Protein AF-0000000080270858 (afdb_homodimer)

Structure (mmCIF, N/CA/C/O backbone):
data_AF-0000000080270858-model_v1
#
loop_
_entity.id
_entity.type
_entity.pdbx_description
1 polymer Nitroreductase
#
loop_
_atom_site.group_PDB
_atom_site.id
_atom_site.type_symbol
_atom_site.label_atom_id
_atom_site.label_alt_id
_atom_site.label_comp_id
_atom_site.label_asym_id
_atom_site.label_entity_id
_atom_site.label_seq_id
_atom_site.pdbx_PDB_ins_code
_atom_site.Cartn_x
_atom_site.Cartn_y
_atom_site.Cartn_z
_atom_site.occupancy
_atom_site.B_iso_or_equiv
_atom_site.auth_seq_id
_atom_site.auth_comp_id
_atom_site.auth_asym_id
_atom_site.auth_atom_id
_atom_site.pdbx_PDB_model_num
ATOM 1 N N . MET A 1 1 ? -18.297 -3.883 -6.938 1 94.62 1 MET A N 1
ATOM 2 C CA . MET A 1 1 ? -18.594 -3.6 -5.535 1 94.62 1 MET A CA 1
ATOM 3 C C . MET A 1 1 ? -18.281 -2.145 -5.195 1 94.62 1 MET A C 1
ATOM 5 O O . MET A 1 1 ? -17.484 -1.502 -5.879 1 94.62 1 MET A O 1
ATOM 9 N N . GLU A 1 2 ? -18.984 -1.704 -4.172 1 98.25 2 GLU A N 1
ATOM 10 C CA . GLU A 1 2 ? -18.594 -0.408 -3.619 1 98.25 2 GLU A CA 1
ATOM 11 C C . GLU A 1 2 ? -17.234 -0.481 -2.928 1 98.25 2 GLU A C 1
ATOM 13 O O . GLU A 1 2 ? -16.859 -1.535 -2.418 1 98.25 2 GLU A O 1
ATOM 18 N N . PHE A 1 3 ? -16.594 0.623 -2.887 1 98.81 3 PHE A N 1
ATOM 19 C CA . PHE A 1 3 ? -15.211 0.687 -2.412 1 98.81 3 PHE A CA 1
ATOM 20 C C . PHE A 1 3 ? -15.102 0.127 -0.999 1 98.81 3 PHE A C 1
ATOM 22 O O . PHE A 1 3 ? -14.281 -0.758 -0.738 1 98.81 3 PHE A O 1
ATOM 29 N N . TYR A 1 4 ? -15.898 0.601 -0.051 1 98.31 4 TYR A N 1
ATOM 30 C CA . TYR A 1 4 ? -15.75 0.182 1.339 1 98.31 4 TYR A CA 1
ATOM 31 C C . TYR A 1 4 ? -16.141 -1.282 1.512 1 98.31 4 TYR A C 1
ATOM 33 O O . TYR A 1 4 ? -15.633 -1.96 2.412 1 98.31 4 TYR A O 1
ATOM 41 N N . ASP A 1 5 ? -16.984 -1.8 0.665 1 98.06 5 ASP A N 1
ATOM 42 C CA . ASP A 1 5 ? -17.266 -3.232 0.685 1 98.06 5 ASP A CA 1
ATOM 43 C C . ASP A 1 5 ? -16.016 -4.043 0.385 1 98.06 5 ASP A C 1
ATOM 45 O O . ASP A 1 5 ? -15.781 -5.09 0.994 1 98.06 5 ASP A O 1
ATOM 49 N N . VAL A 1 6 ? -15.242 -3.584 -0.583 1 98.62 6 VAL A N 1
ATOM 50 C CA . VAL A 1 6 ? -14 -4.258 -0.948 1 98.62 6 VAL A CA 1
ATOM 51 C C . VAL A 1 6 ? -13.039 -4.266 0.244 1 98.62 6 VAL A C 1
ATOM 53 O O . VAL A 1 6 ? -12.469 -5.301 0.583 1 98.62 6 VAL A O 1
ATOM 56 N N . VAL A 1 7 ? -12.875 -3.109 0.897 1 98.12 7 VAL A N 1
ATOM 57 C CA . VAL A 1 7 ? -11.992 -2.969 2.049 1 98.12 7 VAL A CA 1
ATOM 58 C C . VAL A 1 7 ? -12.445 -3.906 3.166 1 98.12 7 VAL A C 1
ATOM 60 O O . VAL A 1 7 ? -11.625 -4.609 3.76 1 98.12 7 VAL A O 1
ATOM 63 N N . GLU A 1 8 ? -13.695 -3.963 3.412 1 96.5 8 GLU A N 1
ATOM 64 C CA . GLU A 1 8 ? -14.258 -4.73 4.52 1 96.5 8 GLU A CA 1
ATOM 65 C C . GLU A 1 8 ? -14.188 -6.23 4.246 1 96.5 8 GLU A C 1
ATOM 67 O O . GLU A 1 8 ? -14.109 -7.035 5.176 1 96.5 8 GLU A O 1
ATOM 72 N N . ASN A 1 9 ? -14.18 -6.605 2.998 1 96.25 9 ASN A N 1
ATOM 73 C CA . ASN A 1 9 ? -14.273 -8.023 2.654 1 96.25 9 ASN A CA 1
ATOM 74 C C . ASN A 1 9 ? -12.898 -8.609 2.322 1 96.25 9 ASN A C 1
ATOM 76 O O . ASN A 1 9 ? -12.766 -9.812 2.135 1 96.25 9 ASN A O 1
ATOM 80 N N . ARG A 1 10 ? -11.898 -7.766 2.189 1 97.38 10 ARG A N 1
ATOM 81 C CA . ARG A 1 10 ? -10.555 -8.281 1.963 1 97.38 10 ARG A CA 1
ATOM 82 C C . ARG A 1 10 ? -10.055 -9.039 3.186 1 97.38 10 ARG A C 1
ATOM 84 O O . ARG A 1 10 ? -9.953 -8.477 4.277 1 97.38 10 ARG A O 1
ATOM 91 N N . LYS A 1 11 ? -9.719 -10.328 3.002 1 95.88 11 LYS A N 1
ATOM 92 C CA . LYS A 1 11 ? -9.156 -11.203 4.023 1 95.88 11 LYS A CA 1
ATOM 93 C C . LYS A 1 11 ? -7.949 -11.969 3.484 1 95.88 11 LYS A C 1
ATOM 95 O O . LYS A 1 11 ? -7.793 -12.117 2.27 1 95.88 11 LYS A O 1
ATOM 100 N N . SER A 1 12 ? -7.133 -12.383 4.473 1 96.62 12 SER A N 1
ATOM 101 C CA . SER A 1 12 ? -6.047 -13.273 4.078 1 96.62 12 SER A CA 1
ATOM 102 C C . SER A 1 12 ? -6.539 -14.711 3.92 1 96.62 12 SER A C 1
ATOM 104 O O . SER A 1 12 ? -6.859 -15.375 4.91 1 96.62 12 SER A O 1
ATOM 106 N N . ILE A 1 13 ? -6.582 -15.133 2.672 1 97.06 13 ILE A N 1
ATOM 107 C CA . ILE A 1 13 ? -7.117 -16.453 2.324 1 97.06 13 ILE A CA 1
ATOM 108 C C . ILE A 1 13 ? -5.977 -17.391 1.934 1 97.06 13 ILE A C 1
ATOM 110 O O . ILE A 1 13 ? -5.074 -17 1.189 1 97.06 13 ILE A O 1
ATOM 114 N N . LYS A 1 14 ? -6.051 -18.672 2.381 1 97 14 LYS A N 1
ATOM 115 C CA . LYS A 1 14 ? -4.945 -19.578 2.096 1 97 14 LYS A CA 1
ATOM 116 C C . LYS A 1 14 ? -5.457 -20.891 1.51 1 97 14 LYS A C 1
ATOM 118 O O . LYS A 1 14 ? -4.676 -21.812 1.262 1 97 14 LYS A O 1
ATOM 123 N N . LYS A 1 15 ? -6.664 -21.016 1.309 1 97.88 15 LYS A N 1
ATOM 124 C CA . LYS A 1 15 ? -7.254 -22.156 0.627 1 97.88 15 LYS A CA 1
ATOM 125 C C . LYS A 1 15 ? -8.07 -21.719 -0.587 1 97.88 15 LYS A C 1
ATOM 127 O O . LYS A 1 15 ? -8.898 -20.812 -0.489 1 97.88 15 LYS A O 1
ATOM 132 N N . PHE A 1 16 ? -7.883 -22.438 -1.689 1 98.38 16 PHE A N 1
ATOM 133 C CA . PHE A 1 16 ? -8.453 -21.969 -2.951 1 98.38 16 PHE A CA 1
ATOM 134 C C . PHE A 1 16 ? -9.039 -23.141 -3.732 1 98.38 16 PHE A C 1
ATOM 136 O O . PHE A 1 16 ? -8.594 -24.281 -3.582 1 98.38 16 PHE A O 1
ATOM 143 N N . LYS A 1 17 ? -10.047 -22.797 -4.465 1 98.06 17 LYS A N 1
ATOM 144 C CA . LYS A 1 17 ? -10.477 -23.719 -5.504 1 98.06 17 LYS A CA 1
ATOM 145 C C . LYS A 1 17 ? -9.469 -23.766 -6.648 1 98.06 17 LYS A C 1
ATOM 147 O O . LYS A 1 17 ? -8.648 -22.859 -6.793 1 98.06 17 LYS A O 1
ATOM 152 N N . SER A 1 18 ? -9.594 -24.797 -7.488 1 96.62 18 SER A N 1
ATOM 153 C CA . SER A 1 18 ? -8.633 -24.984 -8.578 1 96.62 18 SER A CA 1
ATOM 154 C C . SER A 1 18 ? -9.086 -24.25 -9.836 1 96.62 18 SER A C 1
ATOM 156 O O . SER A 1 18 ? -8.375 -24.234 -10.844 1 96.62 18 SER A O 1
ATOM 158 N N . THR A 1 19 ? -10.258 -23.625 -9.797 1 98 19 THR A N 1
ATOM 159 C CA . THR A 1 19 ? -10.781 -22.922 -10.961 1 98 19 THR A CA 1
ATOM 160 C C . THR A 1 19 ? -9.812 -21.828 -11.422 1 98 19 THR A C 1
ATOM 162 O O . THR A 1 19 ? -9.391 -21 -10.625 1 98 19 THR A O 1
ATOM 165 N N . PRO A 1 20 ? -9.422 -21.906 -12.727 1 98.31 20 PRO A N 1
ATOM 166 C CA . PRO A 1 20 ? -8.5 -20.875 -13.219 1 98.31 20 PRO A CA 1
ATOM 167 C C . PRO A 1 20 ? -9.039 -19.469 -13.031 1 98.31 20 PRO A C 1
ATOM 169 O O . PRO A 1 20 ? -10.258 -19.25 -13.031 1 98.31 20 PRO A O 1
ATOM 172 N N . VAL A 1 21 ? -8.172 -18.531 -12.898 1 98.44 21 VAL A N 1
ATOM 173 C CA . VAL A 1 21 ? -8.555 -17.125 -12.805 1 98.44 21 VAL A CA 1
ATOM 174 C C . VAL A 1 21 ? -9.102 -16.656 -14.148 1 98.44 21 VAL A C 1
ATOM 176 O O . VAL A 1 21 ? -8.5 -16.906 -15.195 1 98.44 21 VAL A O 1
ATOM 179 N N . ASN A 1 22 ? -10.258 -16 -14.133 1 98.38 22 ASN A N 1
ATOM 180 C CA . ASN A 1 22 ? -10.867 -15.477 -15.344 1 98.38 22 ASN A CA 1
ATOM 181 C C . ASN A 1 22 ? -9.977 -14.414 -16 1 98.38 22 ASN A C 1
ATOM 183 O O . ASN A 1 22 ? -9.516 -13.484 -15.328 1 98.38 22 ASN A O 1
ATOM 187 N N . ALA A 1 23 ? -9.812 -14.547 -17.297 1 97.62 23 ALA A N 1
ATOM 188 C CA . ALA A 1 23 ? -8.859 -13.695 -18.016 1 97.62 23 ALA A CA 1
ATOM 189 C C . ALA A 1 23 ? -9.297 -12.227 -17.969 1 97.62 23 ALA A C 1
ATOM 191 O O . ALA A 1 23 ? -8.469 -11.336 -17.812 1 97.62 23 ALA A O 1
ATOM 192 N N . GLU A 1 24 ? -10.523 -11.977 -18.188 1 98.12 24 GLU A N 1
ATOM 193 C CA . GLU A 1 24 ? -11.031 -10.609 -18.172 1 98.12 24 GLU A CA 1
ATOM 194 C C . GLU A 1 24 ? -10.898 -9.984 -16.781 1 98.12 24 GLU A C 1
ATOM 196 O O . GLU A 1 24 ? -10.523 -8.812 -16.656 1 98.12 24 GLU A O 1
ATOM 201 N N . LYS A 1 25 ? -11.273 -10.742 -15.727 1 98.5 25 LYS A N 1
ATOM 202 C CA . LYS A 1 25 ? -11.117 -10.281 -14.352 1 98.5 25 LYS A CA 1
ATOM 203 C C . LYS A 1 25 ? -9.656 -10 -14.031 1 98.5 25 LYS A C 1
ATOM 205 O O . LYS A 1 25 ? -9.336 -8.984 -13.414 1 98.5 25 LYS A O 1
ATOM 210 N N . LEU A 1 26 ? -8.789 -10.898 -14.484 1 98.62 26 LEU A N 1
ATOM 211 C CA . LEU A 1 26 ? -7.359 -10.727 -14.273 1 98.62 26 LEU A CA 1
ATOM 212 C C . LEU A 1 26 ? -6.859 -9.445 -14.93 1 98.62 26 LEU A C 1
ATOM 214 O O . LEU A 1 26 ? -6.055 -8.711 -14.352 1 98.62 26 LEU A O 1
ATOM 218 N N . ALA A 1 27 ? -7.301 -9.203 -16.141 1 98.06 27 ALA A N 1
ATOM 219 C CA . ALA A 1 27 ? -6.902 -7.984 -16.844 1 98.06 27 ALA A CA 1
ATOM 220 C C . ALA A 1 27 ? -7.285 -6.738 -16.047 1 98.06 27 ALA A C 1
ATOM 222 O O . ALA A 1 27 ? -6.512 -5.777 -15.984 1 98.06 27 ALA A O 1
ATOM 223 N N . ARG A 1 28 ? -8.453 -6.688 -15.453 1 98.25 28 ARG A N 1
ATOM 224 C CA . ARG A 1 28 ? -8.891 -5.555 -14.641 1 98.25 28 ARG A CA 1
ATOM 225 C C . ARG A 1 28 ? -8.039 -5.418 -13.391 1 98.25 28 ARG A C 1
ATOM 227 O O . ARG A 1 28 ? -7.707 -4.305 -12.977 1 98.25 28 ARG A O 1
ATOM 234 N N . MET A 1 29 ? -7.688 -6.539 -12.773 1 98.75 29 MET A N 1
ATOM 235 C CA . MET A 1 29 ? -6.82 -6.531 -11.594 1 98.75 29 MET A CA 1
ATOM 236 C C . MET A 1 29 ? -5.445 -5.965 -11.938 1 98.75 29 MET A C 1
ATOM 238 O O . MET A 1 29 ? -4.902 -5.145 -11.195 1 98.75 29 MET A O 1
ATOM 242 N N . ILE A 1 30 ? -4.898 -6.43 -13.078 1 98.56 30 ILE A N 1
ATOM 243 C CA . ILE A 1 30 ? -3.605 -5.949 -13.555 1 98.56 30 ILE A CA 1
ATOM 244 C C . ILE A 1 30 ? -3.672 -4.445 -13.797 1 98.56 30 ILE A C 1
ATOM 246 O O . ILE A 1 30 ? -2.789 -3.699 -13.359 1 98.56 30 ILE A O 1
ATOM 250 N N . ASN A 1 31 ? -4.707 -4.02 -14.461 1 97.75 31 ASN A N 1
ATOM 251 C CA . ASN A 1 31 ? -4.867 -2.598 -14.75 1 97.75 31 ASN A CA 1
ATOM 252 C C . ASN A 1 31 ? -4.906 -1.768 -13.477 1 97.75 31 ASN A C 1
ATOM 254 O O . ASN A 1 31 ? -4.344 -0.674 -13.422 1 97.75 31 ASN A O 1
ATOM 258 N N . ALA A 1 32 ? -5.594 -2.209 -12.469 1 98.5 32 ALA A N 1
ATOM 259 C CA . ALA A 1 32 ? -5.645 -1.508 -11.188 1 98.5 32 ALA A CA 1
ATOM 260 C C . ALA A 1 32 ? -4.242 -1.335 -10.602 1 98.5 32 ALA A C 1
ATOM 262 O O . ALA A 1 32 ? -3.896 -0.256 -10.117 1 98.5 32 ALA A O 1
ATOM 263 N N . ALA A 1 33 ? -3.441 -2.373 -10.656 1 98.5 33 ALA A N 1
ATOM 264 C CA . ALA A 1 33 ? -2.064 -2.299 -10.172 1 98.5 33 ALA A CA 1
ATOM 265 C C . ALA A 1 33 ? -1.25 -1.301 -10.992 1 98.5 33 ALA A C 1
ATOM 267 O O . ALA A 1 33 ? -0.444 -0.548 -10.438 1 98.5 33 ALA A O 1
ATOM 268 N N . MET A 1 34 ? -1.495 -1.261 -12.273 1 97.5 34 MET A N 1
ATOM 269 C CA . MET A 1 34 ? -0.734 -0.402 -13.18 1 97.5 34 MET A CA 1
ATOM 270 C C . MET A 1 34 ? -1.126 1.061 -13 1 97.5 34 MET A C 1
ATOM 272 O O . MET A 1 34 ? -0.445 1.957 -13.5 1 97.5 34 MET A O 1
ATOM 276 N N . MET A 1 35 ? -2.182 1.276 -12.289 1 97.25 35 MET A N 1
ATOM 277 C CA . MET A 1 35 ? -2.637 2.643 -12.047 1 97.25 35 MET A CA 1
ATOM 278 C C . MET A 1 35 ? -2.162 3.143 -10.688 1 97.25 35 MET A C 1
ATOM 280 O O . MET A 1 35 ? -2.439 4.281 -10.312 1 97.25 35 MET A O 1
ATOM 284 N N . SER A 1 36 ? -1.468 2.273 -9.953 1 97.62 36 SER A N 1
ATOM 285 C CA . SER A 1 36 ? -0.979 2.656 -8.633 1 97.62 36 SER A CA 1
ATOM 286 C C . SER A 1 36 ? 0.056 3.771 -8.727 1 97.62 36 SER A C 1
ATOM 288 O O . SER A 1 36 ? 0.778 3.871 -9.727 1 97.62 36 SER A O 1
ATOM 290 N N . PRO A 1 37 ? 0.083 4.719 -7.746 1 96.69 37 PRO A N 1
ATOM 291 C CA . PRO A 1 37 ? 1.161 5.711 -7.727 1 96.69 37 PRO A CA 1
ATOM 292 C C . PRO A 1 37 ? 2.523 5.094 -7.418 1 96.69 37 PRO A C 1
ATOM 294 O O . PRO A 1 3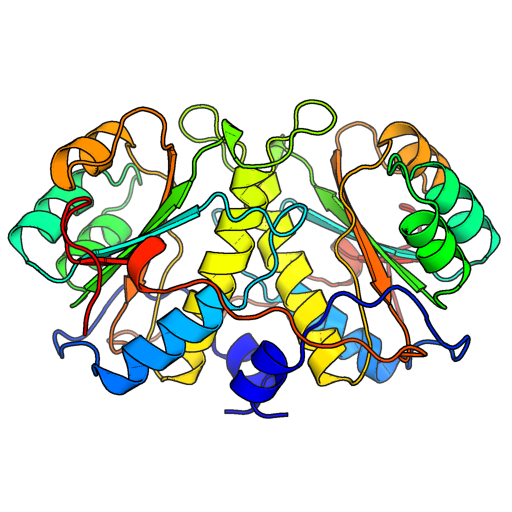7 ? 2.598 3.988 -6.875 1 96.69 37 PRO A O 1
ATOM 297 N N . SER A 1 38 ? 3.588 5.738 -7.863 1 95.94 38 SER A N 1
ATOM 298 C CA . SER A 1 38 ? 4.969 5.359 -7.59 1 95.94 38 SER A CA 1
ATOM 299 C C . SER A 1 38 ? 5.848 6.59 -7.379 1 95.94 38 SER A C 1
ATOM 301 O O . SER A 1 38 ? 5.441 7.711 -7.691 1 95.94 38 SER A O 1
ATOM 303 N N . TRP A 1 39 ? 6.992 6.34 -6.758 1 95.06 39 TRP A N 1
ATOM 304 C CA . TRP A 1 39 ? 7.961 7.398 -6.492 1 95.06 39 TRP A CA 1
ATOM 305 C C . TRP A 1 39 ? 8.289 8.164 -7.77 1 95.06 39 TRP A C 1
ATOM 307 O O . TRP A 1 39 ? 8.898 7.617 -8.688 1 95.06 39 TRP A O 1
ATOM 317 N N . LYS A 1 40 ? 7.871 9.484 -7.789 1 89 40 LYS A N 1
ATOM 318 C CA . LYS A 1 40 ? 8.156 10.398 -8.891 1 89 40 LYS A CA 1
ATOM 319 C C . LYS A 1 40 ? 7.715 9.805 -10.227 1 89 40 LYS A C 1
ATOM 321 O O . LYS A 1 40 ? 8.367 10.008 -11.25 1 89 40 LYS A O 1
ATOM 326 N N . ASN A 1 41 ? 6.762 8.898 -10.18 1 86.56 41 ASN A N 1
ATOM 327 C CA . ASN A 1 41 ? 6.172 8.227 -11.328 1 86.56 41 ASN A CA 1
ATOM 328 C C . ASN A 1 41 ? 7.195 7.355 -12.055 1 86.56 41 ASN A C 1
ATOM 330 O O . ASN A 1 41 ? 7.031 7.051 -13.234 1 86.56 41 ASN A O 1
ATOM 334 N N . LYS A 1 42 ? 8.297 7.117 -11.391 1 91 42 LYS A N 1
ATOM 335 C CA . LYS A 1 42 ? 9.258 6.129 -11.867 1 91 42 LYS A CA 1
ATOM 336 C C . LYS A 1 42 ? 8.938 4.742 -11.32 1 91 42 LYS A C 1
ATOM 338 O O . LYS A 1 42 ? 9.375 4.379 -10.227 1 91 42 LYS A O 1
ATOM 343 N N . THR A 1 43 ? 8.297 3.971 -12.086 1 94.75 43 THR A N 1
ATOM 344 C CA . THR A 1 43 ? 7.824 2.662 -11.648 1 94.75 43 THR A CA 1
ATOM 345 C C . THR A 1 43 ? 8.992 1.7 -11.453 1 94.75 43 THR A C 1
ATOM 347 O O . THR A 1 43 ? 9.664 1.326 -12.414 1 94.75 43 THR A O 1
ATOM 350 N N . SER A 1 44 ? 9.18 1.339 -10.188 1 97.88 44 SER A N 1
ATOM 351 C CA . SER A 1 44 ? 10.32 0.487 -9.859 1 97.88 44 SER A CA 1
ATOM 352 C C . SER A 1 44 ? 9.938 -0.989 -9.898 1 97.88 44 SER A C 1
ATOM 354 O O . SER A 1 44 ? 10.805 -1.86 -9.93 1 97.88 44 SER A O 1
ATOM 356 N N . TYR A 1 45 ? 8.719 -1.311 -9.914 1 98.5 45 TYR A N 1
ATOM 357 C CA . TYR A 1 45 ? 8.273 -2.68 -9.68 1 98.5 45 TYR A CA 1
ATOM 358 C C . TYR A 1 45 ? 7.867 -3.352 -10.984 1 98.5 45 TYR A C 1
ATOM 360 O O . TYR A 1 45 ? 7.68 -2.68 -12.008 1 98.5 45 TYR A O 1
ATOM 368 N N . LYS A 1 46 ? 7.797 -4.633 -10.961 1 98.5 46 LYS A N 1
ATOM 369 C CA . LYS A 1 46 ? 7.203 -5.5 -11.977 1 98.5 46 LYS A CA 1
ATOM 370 C C . LYS A 1 46 ? 6.426 -6.645 -11.336 1 98.5 46 LYS A C 1
ATOM 372 O O . LYS A 1 46 ? 6.633 -6.961 -10.156 1 98.5 46 LYS A O 1
ATOM 377 N N . PHE A 1 47 ? 5.508 -7.164 -12.18 1 98.81 47 PHE A N 1
ATOM 378 C CA . PHE A 1 47 ? 4.75 -8.328 -11.742 1 98.81 47 PHE A CA 1
ATOM 379 C C . PHE A 1 47 ? 5.074 -9.539 -12.609 1 98.81 47 PHE A C 1
ATOM 381 O O . PHE A 1 47 ? 5.238 -9.414 -13.828 1 98.81 47 PHE A O 1
ATOM 388 N N . ILE A 1 48 ? 5.172 -10.648 -11.969 1 98.88 48 ILE A N 1
ATOM 389 C CA . ILE A 1 48 ? 5.148 -11.93 -12.672 1 98.88 48 ILE A CA 1
ATOM 390 C C . ILE A 1 48 ? 3.939 -12.742 -12.219 1 98.88 48 ILE A C 1
ATOM 392 O O . ILE A 1 48 ? 3.791 -13.039 -11.031 1 98.88 48 ILE A O 1
ATOM 396 N N . LEU A 1 49 ? 3.092 -13.062 -13.141 1 98.81 49 LEU A N 1
ATOM 397 C CA . LEU A 1 49 ? 1.92 -13.891 -12.891 1 98.81 49 LEU A CA 1
ATOM 398 C C . LEU A 1 49 ? 2.209 -15.352 -13.219 1 98.81 49 LEU A C 1
ATOM 400 O O . LEU A 1 49 ? 2.549 -15.68 -14.359 1 98.81 49 LEU A O 1
ATOM 404 N N . VAL A 1 50 ? 2.057 -16.203 -12.234 1 98.81 50 VAL A N 1
ATOM 405 C CA . VAL A 1 50 ? 2.473 -17.594 -12.359 1 98.81 50 VAL A CA 1
ATOM 406 C C . VAL A 1 50 ? 1.255 -18.516 -12.273 1 98.81 50 VAL A C 1
ATOM 408 O O . VAL A 1 50 ? 0.56 -18.531 -11.25 1 98.81 50 VAL A O 1
ATOM 411 N N . ASP A 1 51 ? 0.975 -19.297 -13.305 1 98.19 51 ASP A N 1
ATOM 412 C CA . ASP A 1 51 ? -0.167 -20.203 -13.266 1 98.19 51 ASP A CA 1
ATOM 413 C C . ASP A 1 51 ? 0.217 -21.578 -13.773 1 98.19 51 ASP A C 1
ATOM 415 O O . ASP A 1 51 ? -0.649 -22.438 -13.984 1 98.19 51 ASP A O 1
ATOM 419 N N . GLU A 1 52 ? 1.519 -21.781 -14.008 1 97.94 52 GLU A N 1
ATOM 420 C CA . GLU A 1 52 ? 1.991 -23.125 -14.359 1 97.94 52 GLU A CA 1
ATOM 421 C C . GLU A 1 52 ? 2.404 -23.906 -13.109 1 97.94 52 GLU A C 1
ATOM 423 O O . GLU A 1 52 ? 3.098 -23.375 -12.242 1 97.94 52 GLU A O 1
ATOM 428 N N . LYS A 1 53 ? 2.021 -25.156 -13.047 1 97.25 53 LYS A N 1
ATOM 429 C CA . LYS A 1 53 ? 2.199 -25.984 -11.859 1 97.25 53 LYS A CA 1
ATOM 430 C C . LYS A 1 53 ? 3.676 -26.141 -11.508 1 97.25 53 LYS A C 1
ATOM 432 O O . LYS A 1 53 ? 4.047 -26.156 -10.336 1 97.25 53 LYS A O 1
ATOM 437 N N . GLN A 1 54 ? 4.473 -26.328 -12.461 1 97.69 54 GLN A N 1
ATOM 438 C CA . GLN A 1 54 ? 5.902 -26.516 -12.219 1 97.69 54 GLN A CA 1
ATOM 439 C C . GLN A 1 54 ? 6.496 -25.312 -11.492 1 97.69 54 GLN A C 1
ATOM 441 O O . GLN A 1 54 ? 7.188 -25.469 -10.484 1 97.69 54 GLN A O 1
ATOM 446 N N . GLU A 1 55 ? 6.273 -24.109 -12.016 1 98.19 55 GLU A N 1
ATOM 447 C CA . GLU A 1 55 ? 6.777 -22.906 -11.383 1 98.19 55 GLU A CA 1
ATOM 448 C C . GLU A 1 55 ? 6.152 -22.688 -10.008 1 98.19 55 GLU A C 1
ATOM 450 O O . GLU A 1 55 ? 6.832 -22.266 -9.07 1 98.19 55 GLU A O 1
ATOM 455 N N . LEU A 1 56 ? 4.848 -22.953 -9.875 1 98.5 56 LEU A N 1
ATOM 456 C CA . LEU A 1 56 ? 4.18 -22.812 -8.586 1 98.5 56 LEU A CA 1
ATOM 457 C C . LEU A 1 56 ? 4.816 -23.719 -7.539 1 98.5 56 LEU A C 1
ATOM 459 O O . LEU A 1 56 ? 5.035 -23.297 -6.398 1 98.5 56 LEU A O 1
ATOM 463 N N . ASN A 1 57 ? 5.105 -24.938 -7.93 1 98.12 57 ASN A N 1
ATOM 464 C CA . ASN A 1 57 ? 5.773 -25.859 -7.023 1 98.12 57 ASN A CA 1
ATOM 465 C C . ASN A 1 57 ? 7.141 -25.344 -6.594 1 98.12 57 ASN A C 1
ATOM 467 O O . ASN A 1 57 ? 7.512 -25.453 -5.422 1 98.12 57 ASN A O 1
ATOM 471 N N . GLN A 1 58 ? 7.875 -24.844 -7.484 1 98.19 58 GLN A N 1
ATOM 472 C CA . GLN A 1 58 ? 9.203 -24.312 -7.176 1 98.19 58 GLN A CA 1
ATOM 473 C C . GLN A 1 58 ? 9.109 -23.109 -6.234 1 98.19 58 GLN A C 1
ATOM 475 O O . GLN A 1 58 ? 9.852 -23.031 -5.254 1 98.19 58 GLN A O 1
ATOM 480 N N . ILE A 1 59 ? 8.188 -22.188 -6.516 1 98.06 59 ILE A N 1
ATOM 481 C CA . ILE A 1 59 ? 8.117 -20.969 -5.711 1 98.06 59 ILE A CA 1
ATOM 482 C C . ILE A 1 59 ? 7.574 -21.297 -4.324 1 98.06 59 ILE A C 1
ATOM 484 O O . ILE A 1 59 ? 7.898 -20.625 -3.346 1 98.06 59 ILE A O 1
ATOM 488 N N . SER A 1 60 ? 6.754 -22.391 -4.234 1 98.44 60 SER A N 1
ATOM 489 C CA . SER A 1 60 ? 6.254 -22.797 -2.924 1 98.44 60 SER A CA 1
ATOM 490 C C . SER A 1 60 ? 7.398 -23.188 -1.993 1 98.44 60 SER A C 1
ATOM 492 O O . SER A 1 60 ? 7.289 -23.047 -0.774 1 98.44 60 SER A O 1
ATOM 494 N N . LYS A 1 61 ? 8.523 -23.625 -2.492 1 97.94 61 LYS A N 1
ATOM 495 C CA . LYS A 1 61 ? 9.688 -24.047 -1.718 1 97.94 61 LYS A CA 1
ATOM 496 C C . LYS A 1 61 ? 10.406 -22.844 -1.111 1 97.94 61 LYS A C 1
ATOM 498 O O . LYS A 1 61 ? 11.25 -23 -0.227 1 97.94 61 LYS A O 1
ATOM 503 N N . ALA A 1 62 ? 10.078 -21.688 -1.593 1 98.25 62 ALA A N 1
ATOM 504 C CA . ALA A 1 62 ? 10.75 -20.469 -1.133 1 98.25 62 ALA A CA 1
ATOM 505 C C . ALA A 1 62 ? 10.164 -20 0.197 1 98.25 62 ALA A C 1
ATOM 507 O O . ALA A 1 62 ? 10.75 -19.141 0.866 1 98.25 62 ALA A O 1
ATOM 508 N N . ILE A 1 63 ? 8.961 -20.5 0.541 1 98.12 63 ILE A N 1
ATOM 509 C CA . ILE A 1 63 ? 8.25 -20.016 1.716 1 98.12 63 ILE A CA 1
ATOM 510 C C . ILE A 1 63 ? 9.023 -20.375 2.979 1 98.12 63 ILE A C 1
ATOM 512 O O . ILE A 1 63 ? 9.43 -21.531 3.154 1 98.12 63 ILE A O 1
ATOM 516 N N . MET A 1 64 ? 9.25 -19.391 3.836 1 96 64 MET A N 1
ATOM 517 C CA . MET A 1 64 ? 10.086 -19.578 5.023 1 96 64 MET A CA 1
ATOM 518 C C . MET A 1 64 ? 9.219 -19.703 6.273 1 96 64 MET A C 1
ATOM 520 O O . MET A 1 64 ? 9.734 -19.969 7.363 1 96 64 MET A O 1
ATOM 524 N N . ASN A 1 65 ? 7.977 -19.594 6.156 1 88.69 65 ASN A N 1
ATOM 525 C CA . ASN A 1 65 ? 7.094 -19.703 7.309 1 88.69 65 ASN A CA 1
ATOM 526 C C . ASN A 1 65 ? 7.254 -21.047 8.016 1 88.69 65 ASN A C 1
ATOM 528 O O . ASN A 1 65 ? 7.641 -22.031 7.391 1 88.69 65 ASN A O 1
ATOM 532 N N . ASN A 1 66 ? 6.93 -20.953 9.266 1 84.69 66 ASN A N 1
ATOM 533 C CA . ASN A 1 66 ? 7.039 -22.156 10.062 1 84.69 66 ASN A CA 1
ATOM 534 C C . ASN A 1 66 ? 5.91 -23.141 9.758 1 84.69 66 ASN A C 1
ATOM 536 O O . ASN A 1 66 ? 6.109 -24.359 9.789 1 84.69 66 ASN A O 1
ATOM 540 N N . ASP A 1 67 ? 4.77 -22.547 9.508 1 84.94 67 ASP A N 1
ATOM 541 C CA . ASP A 1 67 ? 3.658 -23.438 9.172 1 84.94 67 ASP A CA 1
ATOM 542 C C . ASP A 1 67 ? 3.535 -23.609 7.656 1 84.94 67 ASP A C 1
ATOM 544 O O . ASP A 1 67 ? 4.02 -22.781 6.891 1 84.94 67 ASP A O 1
ATOM 548 N N . ASN A 1 68 ? 2.973 -24.688 7.254 1 91.75 68 ASN A N 1
ATOM 549 C CA . ASN A 1 68 ? 2.943 -25.062 5.844 1 91.75 68 ASN A CA 1
ATOM 550 C C . ASN A 1 68 ? 1.763 -24.406 5.121 1 91.75 68 ASN A C 1
ATOM 552 O O . ASN A 1 68 ? 1.582 -24.609 3.92 1 91.75 68 ASN A O 1
ATOM 556 N N . SER A 1 69 ? 1.016 -23.672 5.777 1 94.94 69 SER A N 1
ATOM 557 C CA . SER A 1 69 ? -0.206 -23.125 5.188 1 94.94 69 SER A CA 1
ATOM 558 C C . SER A 1 69 ? 0.107 -22.203 4.012 1 94.94 69 SER A C 1
ATOM 560 O O . SER A 1 69 ? -0.552 -22.281 2.971 1 94.94 69 SER A O 1
ATOM 562 N N . ALA A 1 70 ? 1.098 -21.391 4.207 1 96.88 70 ALA A N 1
ATOM 563 C CA . ALA A 1 70 ? 1.468 -20.484 3.137 1 96.88 70 ALA A CA 1
ATOM 564 C C . ALA A 1 70 ? 2 -21.234 1.923 1 96.88 70 ALA A C 1
ATOM 566 O O . ALA A 1 70 ? 1.594 -20.969 0.79 1 96.88 70 ALA A O 1
ATOM 567 N N . ALA A 1 71 ? 2.873 -22.172 2.18 1 98 71 ALA A N 1
ATOM 568 C CA . ALA A 1 71 ? 3.42 -22.969 1.081 1 98 71 ALA A CA 1
ATOM 569 C C . ALA A 1 71 ? 2.316 -23.734 0.359 1 98 71 ALA A C 1
ATOM 571 O O . ALA A 1 71 ? 2.277 -23.766 -0.873 1 98 71 ALA A O 1
ATOM 572 N N . GLN A 1 72 ? 1.452 -24.328 1.098 1 97.69 72 GLN A N 1
ATOM 573 C CA . GLN A 1 72 ? 0.35 -25.094 0.524 1 97.69 72 GLN A CA 1
ATOM 574 C C . GLN A 1 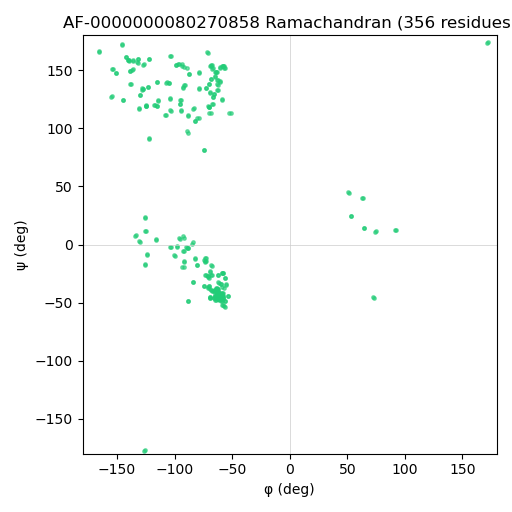72 ? -0.585 -24.203 -0.28 1 97.69 72 GLN A C 1
ATOM 576 O O . GLN A 1 72 ? -1.126 -24.609 -1.306 1 97.69 72 GLN A O 1
ATOM 581 N N . SER A 1 73 ? -0.83 -22.969 0.205 1 98.12 73 SER A N 1
ATOM 582 C CA . SER A 1 73 ? -1.695 -22.047 -0.513 1 98.12 73 SER A CA 1
ATOM 583 C C . SER A 1 73 ? -1.157 -21.75 -1.91 1 98.12 73 SER A C 1
ATOM 585 O O . SER A 1 73 ? -1.931 -21.578 -2.855 1 98.12 73 SER A O 1
ATOM 587 N N . ILE A 1 74 ? 0.173 -21.703 -2.076 1 98.31 74 ILE A N 1
ATOM 588 C CA . ILE A 1 74 ? 0.804 -21.453 -3.367 1 98.31 74 ILE A CA 1
ATOM 589 C C . ILE A 1 74 ? 0.572 -22.641 -4.293 1 98.31 74 ILE A C 1
ATOM 591 O O . ILE A 1 74 ? 0.3 -22.469 -5.484 1 98.31 74 ILE A O 1
ATOM 595 N N . ILE A 1 75 ? 0.638 -23.781 -3.756 1 96.88 75 ILE A N 1
ATOM 596 C CA . ILE A 1 75 ? 0.469 -25 -4.531 1 96.88 75 ILE A CA 1
ATOM 597 C C . ILE A 1 75 ? -0.991 -25.156 -4.953 1 96.88 75 ILE A C 1
ATOM 599 O O . ILE A 1 75 ? -1.278 -25.562 -6.082 1 96.88 75 ILE A O 1
ATOM 603 N N . ASP A 1 76 ? -1.891 -24.766 -4.105 1 95.88 76 ASP A N 1
ATOM 604 C CA . ASP A 1 76 ? -3.318 -24.984 -4.312 1 95.88 76 ASP A CA 1
ATOM 605 C C . ASP A 1 76 ? -3.928 -23.891 -5.18 1 95.88 76 ASP A C 1
ATOM 607 O O . ASP A 1 76 ? -4.902 -24.125 -5.898 1 95.88 76 ASP A O 1
ATOM 611 N N . ALA A 1 77 ? -3.449 -22.734 -5.102 1 98.38 77 ALA A N 1
ATOM 612 C CA . ALA A 1 77 ? -4.02 -21.625 -5.855 1 98.38 77 ALA A CA 1
ATOM 613 C C . ALA A 1 77 ? -3.793 -21.797 -7.352 1 98.38 77 ALA A C 1
ATOM 615 O O . ALA A 1 77 ? -2.744 -22.297 -7.773 1 98.38 77 ALA A O 1
ATOM 616 N N . PRO A 1 78 ? -4.766 -21.422 -8.156 1 98.75 78 PRO A N 1
ATOM 617 C CA . PRO A 1 78 ? -4.59 -21.531 -9.602 1 98.75 78 PRO A CA 1
ATOM 618 C C . PRO A 1 78 ? -3.541 -20.562 -10.141 1 98.75 78 PRO A C 1
ATOM 620 O O . PRO A 1 78 ? -3.064 -20.719 -11.266 1 98.75 78 PRO A O 1
ATOM 623 N N . MET A 1 79 ? -3.191 -19.516 -9.383 1 98.81 79 MET A N 1
ATOM 624 C CA . MET A 1 79 ? -2.211 -18.516 -9.797 1 98.81 79 MET A CA 1
ATOM 625 C C . MET A 1 79 ? -1.552 -17.875 -8.586 1 98.81 79 MET A C 1
ATOM 627 O O . MET A 1 79 ? -2.154 -17.781 -7.516 1 98.81 79 MET A O 1
ATOM 631 N N . THR A 1 80 ? -0.355 -17.438 -8.734 1 98.88 80 THR A N 1
ATOM 632 C CA . THR A 1 80 ? 0.356 -16.609 -7.773 1 98.88 80 THR A CA 1
ATOM 633 C C . THR A 1 80 ? 0.965 -15.391 -8.461 1 98.88 80 THR A C 1
ATOM 635 O O . THR A 1 80 ? 1.55 -15.508 -9.539 1 98.88 80 THR A O 1
ATOM 638 N N . ALA A 1 81 ? 0.71 -14.258 -7.93 1 98.94 81 ALA A N 1
ATOM 639 C CA . ALA A 1 81 ? 1.387 -13.047 -8.398 1 98.94 81 ALA A CA 1
ATOM 640 C C . ALA A 1 81 ? 2.645 -12.773 -7.582 1 98.94 81 ALA A C 1
ATOM 642 O O . ALA A 1 81 ? 2.635 -12.898 -6.355 1 98.94 81 ALA A O 1
ATOM 643 N N . VAL A 1 82 ? 3.705 -12.453 -8.211 1 98.94 82 VAL A N 1
ATOM 644 C CA . VAL A 1 82 ? 4.98 -12.078 -7.613 1 98.94 82 VAL A CA 1
ATOM 645 C C . VAL A 1 82 ? 5.301 -10.625 -7.938 1 98.94 82 VAL A C 1
ATOM 647 O O . VAL A 1 82 ? 5.305 -10.227 -9.109 1 98.94 82 VAL A O 1
ATOM 650 N N . VAL A 1 83 ? 5.523 -9.805 -6.957 1 98.94 83 VAL A N 1
ATOM 651 C CA . VAL A 1 83 ? 5.949 -8.43 -7.195 1 98.94 83 VAL A CA 1
ATOM 652 C C . VAL A 1 83 ? 7.441 -8.297 -6.902 1 98.94 83 VAL A C 1
ATOM 654 O O . VAL A 1 83 ? 7.918 -8.727 -5.852 1 98.94 83 VAL A O 1
ATOM 657 N N . VAL A 1 84 ? 8.172 -7.805 -7.852 1 98.88 84 VAL A N 1
ATOM 658 C CA . VAL A 1 84 ? 9.609 -7.547 -7.766 1 98.88 84 VAL A CA 1
ATOM 659 C C . VAL A 1 84 ? 9.883 -6.074 -8.047 1 98.88 84 VAL A C 1
ATOM 661 O O . VAL A 1 84 ? 9.031 -5.367 -8.594 1 98.88 84 VAL A O 1
ATOM 664 N N . ALA A 1 85 ? 11.062 -5.645 -7.59 1 98.75 85 ALA A N 1
ATOM 665 C CA . ALA A 1 85 ? 11.383 -4.242 -7.832 1 98.75 85 ALA A CA 1
ATOM 666 C C . ALA A 1 85 ? 12.891 -4.027 -7.938 1 98.75 85 ALA A C 1
ATOM 668 O O . ALA A 1 85 ? 13.672 -4.77 -7.332 1 98.75 85 ALA A O 1
ATOM 669 N N . ASP A 1 86 ? 13.25 -3.096 -8.734 1 98.19 86 ASP A N 1
ATOM 670 C CA . ASP A 1 86 ? 14.625 -2.602 -8.812 1 98.19 86 ASP A CA 1
ATOM 671 C C . ASP A 1 86 ? 14.859 -1.477 -7.805 1 98.19 86 ASP A C 1
ATOM 673 O O . ASP A 1 86 ? 14.367 -0.361 -7.988 1 98.19 86 ASP A O 1
ATOM 677 N N . PRO A 1 87 ? 15.672 -1.751 -6.77 1 97.81 87 PRO A N 1
ATOM 678 C CA . PRO A 1 87 ? 15.891 -0.714 -5.758 1 97.81 87 PRO A CA 1
ATOM 679 C C . PRO A 1 87 ? 16.453 0.58 -6.344 1 97.81 87 PRO A C 1
ATOM 681 O O . PRO A 1 87 ? 16.203 1.663 -5.809 1 97.81 87 PRO A O 1
ATOM 684 N N . ASN A 1 88 ? 17.109 0.515 -7.445 1 96.94 88 ASN A N 1
ATOM 685 C CA . ASN A 1 88 ? 17.766 1.683 -8.023 1 96.94 88 ASN A CA 1
ATOM 686 C C . ASN A 1 88 ? 16.781 2.535 -8.82 1 96.94 88 ASN A C 1
ATOM 688 O O . ASN A 1 88 ? 1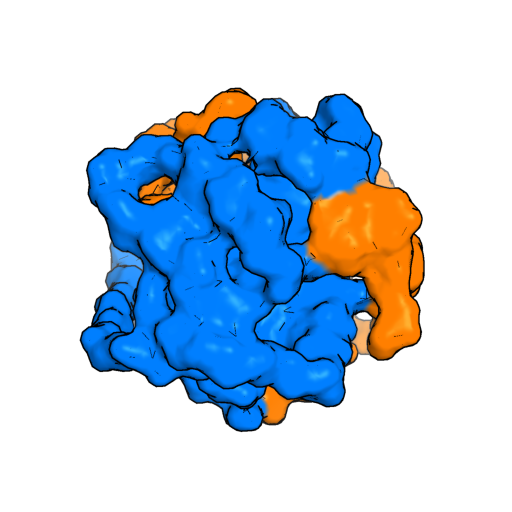7.078 3.68 -9.164 1 96.94 88 ASN A O 1
ATOM 692 N N . ALA A 1 89 ? 15.641 1.979 -9.062 1 96.62 89 ALA A N 1
ATOM 693 C CA . ALA A 1 89 ? 14.656 2.678 -9.898 1 96.62 89 ALA A CA 1
ATOM 694 C C . ALA A 1 89 ? 13.656 3.445 -9.039 1 96.62 89 ALA A C 1
ATOM 696 O O . ALA A 1 89 ? 12.688 4.008 -9.555 1 96.62 89 ALA A O 1
ATOM 697 N N . SER A 1 90 ? 13.844 3.479 -7.719 1 96.81 90 SER A N 1
ATOM 698 C CA . SER A 1 90 ? 13 4.219 -6.785 1 96.81 90 SER A CA 1
ATOM 699 C C . SER A 1 90 ? 13.828 5.164 -5.922 1 96.81 90 SER A C 1
ATOM 701 O O . SER A 1 90 ? 15.031 5.332 -6.152 1 96.81 90 SER A O 1
ATOM 703 N N . GLY A 1 91 ? 13.148 5.824 -5.008 1 95 91 GLY A N 1
ATOM 704 C CA . GLY A 1 91 ? 13.844 6.762 -4.141 1 95 91 GLY A CA 1
ATOM 705 C C . GLY A 1 91 ? 14.336 6.129 -2.854 1 95 91 GLY A C 1
ATOM 706 O O . GLY A 1 91 ? 13.883 5.047 -2.471 1 95 91 GLY A O 1
ATOM 707 N N . GLU A 1 92 ? 15.406 6.715 -2.33 1 97.06 92 GLU A N 1
ATOM 708 C CA . GLU A 1 92 ? 15.891 6.445 -0.98 1 97.06 92 GLU A CA 1
ATOM 709 C C . GLU A 1 92 ? 16.016 7.734 -0.17 1 97.06 92 GLU A C 1
ATOM 711 O O . GLU A 1 92 ? 16.656 8.688 -0.602 1 97.06 92 GLU A O 1
ATOM 716 N N . VAL A 1 93 ? 15.289 7.766 0.919 1 97.19 93 VAL A N 1
ATOM 717 C CA . VAL A 1 93 ? 15.305 8.945 1.778 1 97.19 93 VAL A CA 1
ATOM 718 C C . VAL A 1 93 ? 15.672 8.539 3.205 1 97.19 93 VAL A C 1
ATOM 720 O O . VAL A 1 93 ? 14.969 7.742 3.83 1 97.19 93 VAL A O 1
ATOM 723 N N . GLU A 1 94 ? 16.797 9.078 3.729 1 95.44 94 GLU A N 1
ATOM 724 C CA . GLU A 1 94 ? 17.219 8.812 5.102 1 95.44 94 GLU A CA 1
ATOM 725 C C . GLU A 1 94 ? 17.25 7.316 5.395 1 95.44 94 GLU A C 1
ATOM 727 O O . GLU A 1 94 ? 16.656 6.859 6.379 1 95.44 94 GLU A O 1
ATOM 732 N N . ASN A 1 95 ? 17.781 6.48 4.523 1 95.19 95 ASN A N 1
ATOM 733 C CA . ASN A 1 95 ? 18.047 5.047 4.648 1 95.19 95 ASN A CA 1
ATOM 734 C C . ASN A 1 95 ? 16.75 4.242 4.539 1 95.19 95 ASN A C 1
ATOM 736 O O . ASN A 1 95 ? 16.703 3.088 4.973 1 95.19 95 ASN A O 1
ATOM 740 N N . LYS A 1 96 ? 15.711 4.875 4.133 1 98.19 96 LYS A N 1
ATOM 741 C CA . LYS A 1 96 ? 14.484 4.16 3.781 1 98.19 96 LYS A CA 1
ATOM 742 C C . LYS A 1 96 ? 14.414 3.896 2.279 1 98.19 96 LYS A C 1
ATOM 744 O O . LYS A 1 96 ? 14.492 4.828 1.476 1 98.19 96 LYS A O 1
ATOM 749 N N . GLU A 1 97 ? 14.266 2.662 1.897 1 98.38 97 GLU A N 1
ATOM 750 C CA . GLU A 1 97 ? 14.234 2.291 0.486 1 98.38 97 GLU A CA 1
ATOM 751 C C . GLU A 1 97 ? 12.797 2.215 -0.032 1 98.38 97 GLU A C 1
ATOM 753 O O . GLU A 1 97 ? 12.078 1.262 0.266 1 98.38 97 GLU A O 1
ATOM 758 N N . TYR A 1 98 ? 12.398 3.025 -0.942 1 98.56 98 TYR A N 1
ATOM 759 C CA . TYR A 1 98 ? 10.992 3.254 -1.248 1 98.56 98 TYR A CA 1
ATOM 760 C C . TYR A 1 98 ? 10.516 2.328 -2.361 1 98.56 98 TYR A C 1
ATOM 762 O O . TYR A 1 98 ? 9.328 2.273 -2.666 1 98.56 98 TYR A O 1
ATOM 770 N N . TYR A 1 99 ? 11.461 1.527 -2.977 1 98.75 99 TYR A N 1
ATOM 771 C CA . TYR A 1 99 ? 10.969 0.474 -3.857 1 98.75 99 TYR A CA 1
ATOM 772 C C . TYR A 1 99 ? 10.008 -0.451 -3.119 1 98.75 99 TYR A C 1
ATOM 774 O O . TYR A 1 99 ? 9.086 -1.003 -3.719 1 98.75 99 TYR A O 1
ATOM 782 N N . LEU A 1 100 ? 10.18 -0.598 -1.793 1 98.88 100 LEU A N 1
ATOM 783 C CA . LEU A 1 100 ? 9.281 -1.394 -0.967 1 98.88 100 LEU A CA 1
ATOM 784 C C . LEU A 1 100 ? 7.898 -0.751 -0.894 1 98.88 100 LEU A C 1
ATOM 786 O O . LEU A 1 100 ? 6.883 -1.442 -0.99 1 98.88 100 LEU A O 1
ATOM 790 N N . VAL A 1 101 ? 7.863 0.553 -0.784 1 98.81 101 VAL A N 1
ATOM 791 C CA . VAL A 1 101 ? 6.617 1.307 -0.72 1 98.81 101 VAL A CA 1
ATOM 792 C C . VAL A 1 101 ? 5.91 1.255 -2.074 1 98.81 101 VAL A C 1
ATOM 794 O O . VAL A 1 101 ? 4.723 0.938 -2.148 1 98.81 101 VAL A O 1
ATOM 797 N N . ASP A 1 102 ? 6.676 1.481 -3.164 1 98.75 102 ASP A N 1
ATOM 798 C CA . ASP A 1 102 ? 6.121 1.401 -4.512 1 98.75 102 ASP A CA 1
ATOM 799 C C . ASP A 1 102 ? 5.473 0.041 -4.758 1 98.75 102 ASP A C 1
ATOM 801 O O . ASP A 1 102 ? 4.348 -0.035 -5.266 1 98.75 102 ASP A O 1
ATOM 805 N N . SER A 1 103 ? 6.172 -0.987 -4.438 1 98.88 103 SER A N 1
ATOM 806 C CA . SER A 1 103 ? 5.707 -2.354 -4.645 1 98.88 103 SER A CA 1
ATOM 807 C C . SER A 1 103 ? 4.465 -2.648 -3.812 1 98.88 103 SER A C 1
ATOM 809 O O . SER A 1 103 ? 3.531 -3.303 -4.289 1 98.88 103 SER A O 1
ATOM 811 N N . ALA A 1 104 ? 4.484 -2.193 -2.555 1 98.88 104 ALA A N 1
ATOM 812 C CA . ALA A 1 104 ? 3.369 -2.436 -1.644 1 98.88 104 ALA A CA 1
ATOM 813 C C . ALA A 1 104 ? 2.088 -1.784 -2.156 1 98.88 104 ALA A C 1
ATOM 815 O O . ALA A 1 104 ? 1.017 -2.395 -2.119 1 98.88 104 ALA A O 1
ATOM 816 N N . ILE A 1 105 ? 2.205 -0.546 -2.598 1 98.88 105 ILE A N 1
ATOM 817 C CA . ILE A 1 105 ? 1.052 0.169 -3.131 1 98.88 105 ILE A CA 1
ATOM 818 C C . ILE A 1 105 ? 0.481 -0.59 -4.328 1 98.88 105 ILE A C 1
ATOM 820 O O . ILE A 1 105 ? -0.721 -0.864 -4.379 1 98.88 105 ILE A O 1
ATOM 824 N N . ALA A 1 106 ? 1.335 -0.978 -5.246 1 98.81 106 ALA A N 1
ATOM 825 C CA . ALA A 1 106 ? 0.903 -1.677 -6.453 1 98.81 106 ALA A CA 1
ATOM 826 C C . ALA A 1 106 ? 0.251 -3.014 -6.109 1 98.81 106 ALA A C 1
ATOM 828 O O . ALA A 1 106 ? -0.817 -3.342 -6.629 1 98.81 106 ALA A O 1
ATOM 829 N N . MET A 1 107 ? 0.884 -3.771 -5.25 1 98.88 107 MET A N 1
ATOM 830 C CA . MET A 1 107 ? 0.356 -5.074 -4.863 1 98.88 107 MET A CA 1
ATOM 831 C C . MET A 1 107 ? -0.976 -4.93 -4.133 1 98.88 107 MET A C 1
ATOM 833 O O . MET A 1 107 ? -1.874 -5.758 -4.305 1 98.88 107 MET A O 1
ATOM 837 N N . GLU A 1 108 ? -1.099 -3.914 -3.32 1 98.88 108 GLU A N 1
ATOM 838 C CA . GLU A 1 108 ? -2.359 -3.756 -2.604 1 98.88 108 GLU A CA 1
ATOM 839 C C . GLU A 1 108 ? -3.486 -3.352 -3.551 1 98.88 108 GLU A C 1
ATOM 841 O O . GLU A 1 108 ? -4.637 -3.748 -3.361 1 98.88 108 GLU A O 1
ATOM 846 N N . HIS A 1 109 ? -3.184 -2.504 -4.594 1 98.94 109 HIS A N 1
ATOM 847 C CA . HIS A 1 109 ? -4.164 -2.287 -5.652 1 98.94 109 HIS A CA 1
ATOM 848 C C . HIS A 1 109 ? -4.625 -3.609 -6.254 1 98.94 109 HIS A C 1
ATOM 850 O O . HIS A 1 109 ? -5.824 -3.816 -6.457 1 98.94 109 HIS A O 1
ATOM 856 N N . PHE A 1 110 ? -3.701 -4.492 -6.512 1 98.94 110 PHE A N 1
ATOM 857 C CA . PHE A 1 110 ? -3.99 -5.805 -7.082 1 98.94 110 PHE A CA 1
ATOM 858 C C . PHE A 1 110 ? -4.832 -6.637 -6.121 1 98.94 110 PHE A C 1
ATOM 860 O O . PHE A 1 110 ? -5.852 -7.203 -6.516 1 98.94 110 PHE A O 1
ATOM 867 N N . VAL A 1 111 ? -4.473 -6.672 -4.875 1 98.94 111 VAL A N 1
ATOM 868 C CA . VAL A 1 111 ? -5.121 -7.465 -3.836 1 98.94 111 VAL A CA 1
ATOM 869 C C . VAL A 1 111 ? -6.551 -6.973 -3.627 1 98.94 111 VAL A C 1
ATOM 871 O O . VAL A 1 111 ? -7.488 -7.773 -3.582 1 98.94 111 VAL A O 1
ATOM 874 N N . LEU A 1 112 ? -6.715 -5.672 -3.51 1 98.94 112 LEU A N 1
ATOM 875 C CA . LEU A 1 112 ? -8.055 -5.121 -3.35 1 98.94 112 LEU A CA 1
ATOM 876 C C . LEU A 1 112 ? -8.906 -5.398 -4.582 1 98.94 112 LEU A C 1
ATOM 878 O O . LEU A 1 112 ? -10.102 -5.695 -4.465 1 98.94 112 LEU A O 1
ATOM 882 N N . SER A 1 113 ? -8.328 -5.289 -5.773 1 98.94 113 SER A N 1
ATOM 883 C CA . SER A 1 113 ? -9.062 -5.594 -6.996 1 98.94 113 SER A CA 1
ATOM 884 C C . SER A 1 113 ? -9.477 -7.059 -7.047 1 98.94 113 SER A C 1
ATOM 886 O O . SER A 1 113 ? -10.555 -7.391 -7.543 1 98.94 113 SER A O 1
ATOM 888 N N . ALA A 1 114 ? -8.609 -7.961 -6.57 1 98.94 114 ALA A N 1
ATOM 889 C CA . ALA A 1 114 ? -8.969 -9.375 -6.48 1 98.94 114 ALA A CA 1
ATOM 890 C C . ALA A 1 114 ? -10.211 -9.562 -5.617 1 98.94 114 ALA A C 1
ATOM 892 O O . ALA A 1 114 ? -11.125 -10.312 -5.988 1 98.94 114 ALA A O 1
ATOM 893 N N . THR A 1 115 ? -10.258 -8.914 -4.48 1 98.75 115 THR A N 1
ATOM 894 C CA . THR A 1 115 ? -11.43 -8.969 -3.621 1 98.75 115 THR A CA 1
ATOM 895 C C . THR A 1 115 ? -12.672 -8.469 -4.363 1 98.75 115 THR A C 1
ATOM 897 O O . THR A 1 115 ? -13.727 -9.102 -4.305 1 98.75 115 THR A O 1
ATOM 900 N N . ASN A 1 116 ? -12.469 -7.305 -5.051 1 98.88 116 ASN A N 1
ATOM 901 C CA . ASN A 1 116 ? -13.562 -6.754 -5.848 1 98.88 116 ASN A CA 1
ATOM 902 C C . ASN A 1 116 ? -14.086 -7.773 -6.852 1 98.88 116 ASN A C 1
ATOM 904 O O . ASN A 1 116 ? -15.289 -7.82 -7.121 1 98.88 116 ASN A O 1
ATOM 908 N N . GLU A 1 117 ? -13.242 -8.609 -7.391 1 98.81 117 GLU A N 1
ATOM 909 C CA . GLU A 1 117 ? -13.57 -9.578 -8.43 1 98.81 117 GLU A CA 1
ATOM 910 C C . GLU A 1 117 ? -14.055 -10.891 -7.832 1 98.81 117 GLU A C 1
ATOM 912 O O . GLU A 1 117 ? -14.375 -11.836 -8.562 1 98.81 117 GLU A O 1
ATOM 917 N N . GLY A 1 118 ? -14.047 -11 -6.508 1 98.25 118 GLY A N 1
ATOM 918 C CA . GLY A 1 118 ? -14.539 -12.188 -5.828 1 98.25 118 GLY A CA 1
ATOM 919 C C . GLY A 1 118 ? -13.453 -13.219 -5.562 1 98.25 118 GLY A C 1
ATOM 920 O O . GLY A 1 118 ? -13.75 -14.383 -5.289 1 98.25 118 GLY A O 1
ATOM 921 N N . TYR A 1 119 ? -12.211 -12.852 -5.715 1 98.75 119 TYR A N 1
ATOM 922 C CA . TYR A 1 119 ? -11.094 -13.75 -5.457 1 98.75 119 TYR A CA 1
ATOM 923 C C . TYR A 1 119 ? -10.492 -13.492 -4.082 1 98.75 119 TYR A C 1
ATOM 925 O O . TYR A 1 119 ? -10.648 -12.398 -3.527 1 98.75 119 TYR A O 1
ATOM 933 N N . GLY A 1 120 ? -9.859 -14.539 -3.506 1 98.38 120 GLY A N 1
ATOM 934 C CA . GLY A 1 120 ? -9.055 -14.422 -2.301 1 98.38 120 GLY A CA 1
ATOM 935 C C . GLY A 1 120 ? -7.57 -14.273 -2.586 1 98.38 120 GLY A C 1
ATOM 936 O O . GLY A 1 120 ? -7.102 -14.648 -3.662 1 98.38 120 GLY A O 1
ATOM 937 N N . THR A 1 121 ? -6.906 -13.711 -1.706 1 98.56 121 THR A N 1
ATOM 938 C CA . THR A 1 121 ? -5.457 -13.531 -1.744 1 98.56 121 THR A CA 1
ATOM 939 C C . THR A 1 121 ? -4.867 -13.617 -0.341 1 98.56 121 THR A C 1
ATOM 941 O O . THR A 1 121 ? -5.602 -13.695 0.646 1 98.56 121 THR A O 1
ATOM 944 N N . CYS A 1 122 ? -3.549 -13.617 -0.281 1 97.81 122 CYS A N 1
ATOM 945 C CA . CYS A 1 122 ? -2.803 -13.523 0.97 1 97.81 122 CYS A CA 1
ATOM 946 C C . CYS A 1 122 ? -1.412 -12.945 0.732 1 97.81 122 CYS A C 1
ATOM 948 O O . CYS A 1 122 ? -0.658 -13.453 -0.098 1 97.81 122 CYS A O 1
ATOM 950 N N . TRP A 1 123 ? -1.095 -11.898 1.479 1 98.06 123 TRP A N 1
ATOM 951 C CA . TRP A 1 123 ? 0.266 -11.375 1.439 1 98.06 123 TRP A CA 1
ATOM 952 C C . TRP A 1 123 ? 1.255 -12.375 2.023 1 98.06 123 TRP A C 1
ATOM 954 O O . TRP A 1 123 ? 1.047 -12.891 3.123 1 98.06 123 TRP A O 1
ATOM 964 N N . ILE A 1 124 ? 2.289 -12.711 1.312 1 98 124 ILE A N 1
ATOM 965 C CA . ILE A 1 124 ? 3.371 -13.57 1.779 1 98 124 ILE A CA 1
ATOM 966 C C . ILE A 1 124 ? 4.719 -12.914 1.471 1 98 124 ILE A C 1
ATOM 968 O O . ILE A 1 124 ? 5.062 -12.719 0.304 1 98 124 ILE A O 1
ATOM 972 N N . ALA A 1 125 ? 5.469 -12.602 2.545 1 97.88 125 ALA A N 1
ATOM 973 C CA . ALA A 1 125 ? 6.723 -11.875 2.338 1 97.88 125 ALA A CA 1
ATOM 974 C C . ALA A 1 125 ? 7.895 -12.617 2.973 1 97.88 125 ALA A C 1
ATOM 976 O O . ALA A 1 125 ? 9.055 -12.32 2.684 1 97.88 125 ALA A O 1
ATOM 977 N N . ALA A 1 126 ? 7.648 -13.547 3.871 1 97.56 126 ALA A N 1
ATOM 978 C CA . ALA A 1 126 ? 8.703 -14.391 4.426 1 97.56 126 ALA A CA 1
ATOM 979 C C . ALA A 1 126 ? 9.148 -15.445 3.42 1 97.56 126 ALA A C 1
ATOM 981 O O . ALA A 1 126 ? 8.742 -16.609 3.51 1 97.56 126 ALA A O 1
ATOM 982 N N . ILE A 1 127 ? 9.984 -15.055 2.52 1 98 127 ILE A N 1
ATOM 983 C CA . ILE A 1 127 ? 10.32 -15.898 1.379 1 98 127 ILE A CA 1
ATOM 984 C C . ILE A 1 127 ? 11.828 -15.859 1.135 1 98 127 ILE A C 1
ATOM 986 O O . ILE A 1 127 ? 12.484 -14.852 1.425 1 98 127 ILE A O 1
ATOM 990 N N . ASP A 1 128 ? 12.359 -16.922 0.603 1 98.12 128 ASP A N 1
ATOM 991 C CA . ASP A 1 128 ? 13.727 -16.984 0.082 1 98.12 128 ASP A CA 1
ATOM 992 C C . ASP A 1 128 ? 13.797 -16.422 -1.339 1 98.12 128 ASP A C 1
ATOM 994 O O . ASP A 1 128 ? 13.383 -17.094 -2.293 1 98.12 128 ASP A O 1
ATOM 998 N N . GLU A 1 129 ? 14.344 -15.266 -1.459 1 97.88 129 GLU A N 1
ATOM 999 C CA . GLU A 1 129 ? 14.328 -14.539 -2.723 1 97.88 129 GLU A CA 1
ATOM 1000 C C . GLU A 1 129 ? 15.078 -15.305 -3.811 1 97.88 129 GLU A C 1
ATOM 1002 O O . GLU A 1 129 ? 14.664 -15.305 -4.973 1 97.88 129 GLU A O 1
ATOM 1007 N N . ASP A 1 130 ? 16.172 -15.945 -3.477 1 98 130 ASP A N 1
ATOM 1008 C CA . ASP A 1 130 ? 17 -16.625 -4.461 1 98 130 ASP A CA 1
ATOM 1009 C C . ASP A 1 130 ? 16.234 -17.781 -5.121 1 98 130 ASP A C 1
ATOM 1011 O O . ASP A 1 130 ? 16.375 -18.016 -6.324 1 98 130 ASP A O 1
ATOM 1015 N N . ILE A 1 131 ? 15.453 -18.5 -4.363 1 98.44 131 ILE A N 1
ATOM 1016 C CA . ILE A 1 131 ? 14.664 -19.609 -4.906 1 98.44 131 ILE A CA 1
ATOM 1017 C C . ILE A 1 131 ? 13.672 -19.078 -5.934 1 98.44 131 ILE A C 1
ATOM 1019 O O . ILE A 1 131 ? 13.523 -19.641 -7.016 1 98.44 131 ILE A O 1
ATOM 1023 N N . ILE A 1 132 ? 13.023 -17.969 -5.668 1 98.75 132 ILE A N 1
ATOM 1024 C CA . ILE A 1 132 ? 12.039 -17.391 -6.57 1 98.75 132 ILE A CA 1
ATOM 1025 C C . ILE A 1 132 ? 12.727 -16.859 -7.828 1 98.75 132 ILE A C 1
ATOM 1027 O O . ILE A 1 132 ? 12.266 -17.109 -8.945 1 98.75 132 ILE A O 1
ATOM 1031 N N . LYS A 1 133 ? 13.836 -16.141 -7.637 1 98.69 133 LYS A N 1
ATOM 1032 C CA . LYS A 1 133 ? 14.547 -15.578 -8.773 1 98.69 133 LYS A CA 1
ATOM 1033 C C . LYS A 1 133 ? 15 -16.672 -9.742 1 98.69 133 LYS A C 1
ATOM 1035 O O . LYS A 1 133 ? 14.867 -16.531 -10.961 1 98.69 133 LYS A O 1
ATOM 1040 N N . LYS A 1 134 ? 15.523 -17.703 -9.172 1 98.25 134 LYS A N 1
ATOM 1041 C CA . LYS A 1 134 ? 15.961 -18.828 -10 1 98.25 134 LYS A CA 1
ATOM 1042 C C . LYS A 1 134 ? 14.781 -19.469 -10.719 1 98.25 134 LYS A C 1
ATOM 1044 O O . LYS A 1 134 ? 14.844 -19.719 -11.922 1 98.25 134 LYS A O 1
ATOM 1049 N N . ALA A 1 135 ? 13.711 -19.703 -10.016 1 98.5 135 ALA A N 1
ATOM 1050 C CA . ALA A 1 135 ? 12.539 -20.391 -10.555 1 98.5 135 ALA A CA 1
ATOM 1051 C C . ALA A 1 135 ? 11.93 -19.609 -11.711 1 98.5 135 ALA A C 1
ATOM 1053 O O . ALA A 1 135 ? 11.422 -20.188 -12.664 1 98.5 135 ALA A O 1
ATOM 1054 N N . LEU A 1 136 ? 12.031 -18.297 -11.625 1 98.81 136 LEU A N 1
ATOM 1055 C CA . LEU A 1 136 ? 11.281 -17.484 -12.578 1 98.81 136 LEU A CA 1
ATOM 1056 C C . LEU A 1 136 ? 12.219 -16.688 -13.477 1 98.81 136 LEU A C 1
ATOM 1058 O O . LEU A 1 136 ? 11.781 -15.812 -14.227 1 98.81 136 LEU A O 1
ATOM 1062 N N . SER A 1 137 ? 13.516 -16.875 -13.359 1 98.56 137 SER A N 1
ATOM 1063 C CA . SER A 1 137 ? 14.547 -16.25 -14.18 1 98.56 137 SER A CA 1
ATOM 1064 C C . SER A 1 137 ? 14.555 -14.734 -13.984 1 98.56 137 SER A C 1
ATOM 1066 O O . SER A 1 137 ? 14.641 -13.984 -14.961 1 98.56 137 SER A O 1
ATOM 1068 N N . ILE A 1 138 ? 14.383 -14.328 -12.797 1 98.62 138 ILE A N 1
ATOM 1069 C CA . ILE A 1 138 ? 14.375 -12.906 -12.477 1 98.62 138 ILE A CA 1
ATOM 1070 C C . ILE A 1 138 ? 15.812 -12.383 -12.414 1 98.62 138 ILE A C 1
ATOM 1072 O O . ILE A 1 138 ? 16.672 -13 -11.773 1 98.62 138 ILE A O 1
ATOM 1076 N N . PRO A 1 139 ? 16.094 -11.227 -13.031 1 98.19 139 PRO A N 1
ATOM 1077 C CA . PRO A 1 139 ? 17.438 -10.656 -12.977 1 98.19 139 PRO A CA 1
ATOM 1078 C C . PRO A 1 139 ? 17.891 -10.352 -11.555 1 98.19 139 PRO A C 1
ATOM 1080 O O . PRO A 1 139 ? 17.078 -9.961 -10.711 1 98.19 139 PRO A O 1
ATOM 1083 N N . GLN A 1 140 ? 19.172 -10.375 -11.273 1 97.12 140 GLN A N 1
ATOM 1084 C CA . GLN A 1 140 ? 19.75 -10.289 -9.938 1 97.12 140 GLN A CA 1
ATOM 1085 C C . GLN A 1 140 ? 19.562 -8.891 -9.352 1 97.12 140 GLN A C 1
ATOM 1087 O O . GLN A 1 140 ? 19.469 -8.734 -8.133 1 97.12 140 GLN A O 1
ATOM 1092 N N . ASN A 1 141 ? 19.5 -7.906 -10.172 1 97 141 ASN A N 1
ATOM 1093 C CA . ASN A 1 141 ? 19.375 -6.539 -9.68 1 97 141 ASN A CA 1
ATOM 1094 C C . ASN A 1 141 ? 17.969 -6.262 -9.133 1 97 141 ASN A C 1
ATOM 1096 O O . ASN A 1 141 ? 17.75 -5.246 -8.477 1 97 141 ASN A O 1
ATOM 1100 N N . TYR A 1 142 ? 17.016 -7.105 -9.414 1 98.25 142 TYR A N 1
ATOM 1101 C CA . TYR A 1 142 ? 15.688 -6.977 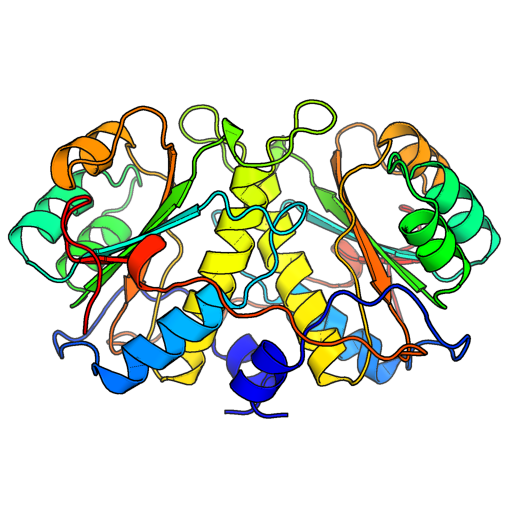-8.844 1 98.25 142 TYR A CA 1
ATOM 1102 C C . TYR A 1 142 ? 15.602 -7.684 -7.492 1 98.25 142 TYR A C 1
ATOM 1104 O O . TYR A 1 142 ? 16.281 -8.68 -7.266 1 98.25 142 TYR A O 1
ATOM 1112 N N . LYS A 1 143 ? 14.828 -7.141 -6.633 1 98.75 143 LYS A N 1
ATOM 1113 C CA . LYS A 1 143 ? 14.469 -7.773 -5.363 1 98.75 143 LYS A CA 1
ATOM 1114 C C . LYS A 1 143 ? 13.047 -8.305 -5.402 1 98.75 143 LYS A C 1
ATOM 1116 O O . LYS A 1 143 ? 12.156 -7.68 -5.98 1 98.75 143 LYS A O 1
ATOM 1121 N N . VAL A 1 144 ? 12.828 -9.523 -4.836 1 98.88 144 VAL A N 1
ATOM 1122 C CA . VAL A 1 144 ? 11.469 -10.031 -4.668 1 98.88 144 VAL A CA 1
ATOM 1123 C C . VAL A 1 144 ? 10.859 -9.461 -3.391 1 98.88 144 VAL A C 1
ATOM 1125 O O . VAL A 1 144 ? 11.32 -9.766 -2.287 1 98.88 144 VAL A O 1
ATOM 1128 N N . VAL A 1 145 ? 9.812 -8.703 -3.508 1 98.81 145 VAL A N 1
ATOM 1129 C CA . VAL A 1 145 ? 9.242 -7.996 -2.363 1 98.81 145 VAL A CA 1
ATOM 1130 C C . VAL A 1 145 ? 8.227 -8.891 -1.661 1 98.81 145 VAL A C 1
ATOM 1132 O O . VAL A 1 145 ? 8.242 -9.016 -0.434 1 98.81 145 VAL A O 1
ATOM 1135 N N . ALA A 1 146 ? 7.32 -9.492 -2.418 1 98.81 146 ALA A N 1
ATOM 1136 C CA . ALA A 1 146 ? 6.281 -10.359 -1.87 1 98.81 146 ALA A CA 1
ATOM 1137 C C . ALA A 1 146 ? 5.609 -11.18 -2.971 1 98.81 146 ALA A C 1
ATOM 1139 O O . ALA A 1 146 ? 5.828 -10.93 -4.16 1 98.81 146 ALA A O 1
ATOM 1140 N N . ILE A 1 147 ? 4.867 -12.188 -2.568 1 98.88 147 ILE A N 1
ATOM 1141 C CA . ILE A 1 147 ? 4.027 -12.945 -3.48 1 98.88 147 ILE A CA 1
ATOM 1142 C C . ILE A 1 147 ? 2.625 -13.094 -2.889 1 98.88 147 ILE A C 1
ATOM 1144 O O . ILE A 1 147 ? 2.424 -12.875 -1.692 1 98.88 147 ILE A O 1
ATOM 1148 N N . THR A 1 148 ? 1.672 -13.367 -3.688 1 98.88 148 THR A N 1
ATOM 1149 C CA . THR A 1 148 ? 0.318 -13.633 -3.213 1 98.88 148 THR A CA 1
ATOM 1150 C C . THR A 1 148 ? -0.361 -14.688 -4.078 1 98.88 148 THR A C 1
ATOM 1152 O O . THR A 1 148 ? -0.436 -14.547 -5.301 1 98.88 148 THR A O 1
ATOM 1155 N N . PRO A 1 149 ? -0.849 -15.773 -3.457 1 98.81 149 PRO A N 1
ATOM 1156 C CA . PRO A 1 149 ? -1.77 -16.641 -4.191 1 98.81 149 PRO A CA 1
ATOM 1157 C C . PRO A 1 149 ? -3.104 -15.969 -4.5 1 98.81 149 PRO A C 1
ATOM 1159 O O . PRO A 1 149 ? -3.52 -15.062 -3.775 1 98.81 149 PRO A O 1
ATOM 1162 N N . ILE A 1 150 ? -3.721 -16.375 -5.562 1 98.75 150 ILE A N 1
ATOM 1163 C CA . ILE A 1 150 ? -5.004 -15.82 -5.977 1 98.75 150 ILE A CA 1
ATOM 1164 C C . ILE A 1 150 ? -5.918 -16.938 -6.465 1 98.75 150 ILE A C 1
ATOM 1166 O O . ILE A 1 150 ? -5.488 -17.812 -7.219 1 98.75 150 ILE A O 1
ATOM 1170 N N . GLY A 1 151 ? -7.18 -16.859 -6.086 1 98.75 151 GLY A N 1
ATOM 1171 C CA . GLY A 1 151 ? -8.164 -17.828 -6.551 1 98.75 151 GLY A CA 1
ATOM 1172 C C . GLY A 1 151 ? -9.5 -17.703 -5.848 1 98.75 151 GLY A C 1
ATOM 1173 O O . GLY A 1 151 ? -9.656 -16.891 -4.938 1 98.75 151 GLY A O 1
ATOM 1174 N N . GLU A 1 152 ? -10.438 -18.5 -6.367 1 98.69 152 GLU A N 1
ATOM 1175 C CA . GLU A 1 152 ? -11.711 -18.594 -5.656 1 98.69 152 GLU A CA 1
ATOM 1176 C C . GLU A 1 152 ? -11.523 -19.172 -4.262 1 98.69 152 GLU A C 1
ATOM 1178 O O . GLU A 1 152 ? -10.812 -20.172 -4.09 1 98.69 152 GLU A O 1
ATOM 1183 N N . ILE A 1 153 ? -12.188 -18.594 -3.336 1 97.94 153 ILE A N 1
ATOM 1184 C CA . ILE A 1 153 ? -12.008 -18.906 -1.921 1 97.94 153 ILE A CA 1
ATOM 1185 C C . ILE A 1 153 ? -12.602 -20.266 -1.605 1 97.94 153 ILE A C 1
ATOM 1187 O O . ILE A 1 153 ? -13.727 -20.578 -2.023 1 97.94 153 ILE A O 1
ATOM 1191 N N . ALA A 1 154 ? -11.867 -21.094 -0.86 1 97.56 154 ALA A N 1
ATOM 1192 C CA . ALA A 1 154 ? -12.336 -22.422 -0.464 1 97.56 154 ALA A CA 1
ATOM 1193 C C . ALA A 1 154 ? -12.25 -22.594 1.05 1 97.56 154 ALA A C 1
ATOM 1195 O O . ALA A 1 154 ? -11.992 -23.703 1.536 1 97.56 154 ALA A O 1
ATOM 1196 N N . GLU A 1 155 ? -12.266 -21.531 1.765 1 95.12 155 GLU A N 1
ATOM 1197 C CA . GLU A 1 155 ? -12.289 -21.547 3.223 1 95.12 155 GLU A CA 1
ATOM 1198 C C . GLU A 1 155 ? -13.203 -20.469 3.779 1 95.12 155 GLU A C 1
ATOM 1200 O O . GLU A 1 155 ? -13.625 -19.562 3.049 1 95.12 155 GLU A O 1
ATOM 1205 N N . SER A 1 156 ? -13.602 -20.734 5.016 1 87.69 156 SER A N 1
ATOM 1206 C CA . SER A 1 156 ? -14.32 -19.703 5.754 1 87.69 156 SER A CA 1
ATOM 1207 C C . SER A 1 156 ? -13.422 -19.031 6.785 1 87.69 156 SER A C 1
ATOM 1209 O O . SER A 1 156 ? -12.812 -19.703 7.621 1 87.69 156 SER A O 1
ATOM 1211 N N . LYS A 1 157 ? -13.219 -17.844 6.559 1 85.12 157 LYS A N 1
ATOM 1212 C CA . LYS A 1 157 ? -12.375 -17.094 7.48 1 85.12 157 LYS A CA 1
ATOM 1213 C C . LYS A 1 157 ? -13.07 -15.812 7.945 1 85.12 157 LYS A C 1
ATOM 1215 O O . LYS A 1 157 ? -13.727 -15.133 7.152 1 85.12 157 LYS A O 1
ATOM 1220 N N . GLU A 1 158 ? -12.992 -15.617 9.352 1 79.38 158 GLU A N 1
ATOM 1221 C CA . GLU A 1 158 ? -13.5 -14.352 9.875 1 79.38 158 GLU A CA 1
ATOM 1222 C C . GLU A 1 158 ? -12.492 -13.227 9.664 1 79.38 158 GLU A C 1
ATOM 1224 O O . GLU A 1 158 ? -11.289 -13.469 9.594 1 79.38 158 GLU A O 1
ATOM 1229 N N . HIS A 1 159 ? -13.055 -12.094 9.492 1 77.81 159 HIS A N 1
ATOM 1230 C CA . HIS A 1 159 ? -12.188 -10.93 9.422 1 77.81 159 HIS A CA 1
ATOM 1231 C C . HIS A 1 159 ? -11.57 -10.617 10.781 1 77.81 159 HIS A C 1
ATOM 1233 O O . HIS A 1 159 ? -12.234 -10.734 11.812 1 77.81 159 HIS A O 1
ATOM 1239 N N . TYR A 1 160 ? -10.312 -10.297 10.688 1 78.38 160 TYR A N 1
ATOM 1240 C CA . TYR A 1 160 ? -9.75 -9.719 11.914 1 78.38 160 TYR A CA 1
ATOM 1241 C C . TYR A 1 160 ? -10.43 -8.398 12.25 1 78.38 160 TYR A C 1
ATOM 1243 O O . TYR A 1 160 ? -10.914 -7.695 11.367 1 78.38 160 TYR A O 1
ATOM 1251 N N . ASP A 1 161 ? -10.516 -8.141 13.5 1 83.94 161 ASP A N 1
ATOM 1252 C CA . ASP A 1 161 ? -11.023 -6.828 13.898 1 83.94 161 ASP A CA 1
ATOM 1253 C C . ASP A 1 161 ? -10.109 -5.711 13.406 1 83.94 161 ASP A C 1
ATOM 1255 O O . ASP A 1 161 ? -8.898 -5.902 13.281 1 83.94 161 ASP A O 1
ATOM 1259 N N . LYS A 1 162 ? -10.805 -4.672 13.008 1 85.69 162 LYS A N 1
ATOM 1260 C CA . LYS A 1 162 ? -9.977 -3.508 12.688 1 85.69 162 LYS A CA 1
ATOM 1261 C C . LYS A 1 162 ? -9.141 -3.086 13.898 1 85.69 162 LYS A C 1
ATOM 1263 O O . LYS A 1 162 ? -9.539 -3.297 15.039 1 85.69 162 LYS A O 1
ATOM 1268 N N . LYS A 1 163 ? -7.996 -2.436 13.609 1 91.06 163 LYS A N 1
ATOM 1269 C CA . LYS A 1 163 ? -7.152 -1.906 14.672 1 91.06 163 LYS A CA 1
ATOM 1270 C C . LYS A 1 163 ? -7.875 -0.808 15.453 1 91.06 163 LYS A C 1
ATOM 1272 O O . LYS A 1 163 ? -8.68 -0.062 14.883 1 91.06 163 LYS A O 1
ATOM 1277 N N . ASP A 1 164 ? -7.562 -0.722 16.703 1 92.19 164 ASP A N 1
ATOM 1278 C CA . ASP A 1 164 ? -8.203 0.276 17.562 1 92.19 164 ASP A CA 1
ATOM 1279 C C . ASP A 1 164 ? -7.723 1.684 17.203 1 92.19 164 ASP A C 1
ATOM 1281 O O . ASP A 1 164 ? -6.559 2.021 17.422 1 92.19 164 ASP A O 1
ATOM 1285 N N . VAL A 1 165 ? -8.617 2.465 16.812 1 95.12 165 VAL A N 1
ATOM 1286 C CA . VAL A 1 165 ? -8.305 3.82 16.375 1 95.12 165 VAL A CA 1
ATOM 1287 C C . VAL A 1 165 ? -7.59 4.574 17.5 1 95.12 165 VAL A C 1
ATOM 1289 O O . VAL A 1 165 ? -6.609 5.281 17.266 1 95.12 165 VAL A O 1
ATOM 1292 N N . LYS A 1 166 ? -7.961 4.363 18.719 1 94 166 LYS A N 1
ATOM 1293 C CA . LYS A 1 166 ? -7.426 5.113 19.844 1 94 166 LYS A CA 1
ATOM 1294 C C . LYS A 1 166 ? -5.961 4.762 20.094 1 94 166 LYS A C 1
ATOM 1296 O O . LYS A 1 166 ? -5.227 5.543 20.703 1 94 166 LYS A O 1
ATOM 1301 N N . GLU A 1 167 ? -5.566 3.607 19.656 1 94.81 167 GLU A N 1
ATOM 1302 C CA . GLU A 1 167 ? -4.195 3.154 19.875 1 94.81 167 GLU A CA 1
ATOM 1303 C C . GLU A 1 167 ? -3.291 3.531 18.719 1 94.81 167 GLU A C 1
ATOM 1305 O O . GLU A 1 167 ? -2.078 3.662 18.875 1 94.81 167 GLU A O 1
ATOM 1310 N N . PHE A 1 168 ? -3.916 3.822 17.531 1 96.62 168 PHE A N 1
ATOM 1311 C CA . PHE A 1 168 ? -3.078 3.873 16.328 1 96.62 168 PHE A CA 1
ATOM 1312 C C . PHE A 1 168 ? -3.213 5.219 15.633 1 96.62 168 PHE A C 1
ATOM 1314 O O . PHE A 1 168 ? -2.457 5.52 14.703 1 96.62 168 PHE A O 1
ATOM 1321 N N . VAL A 1 169 ? -4.141 6.047 16.062 1 98.25 169 VAL A N 1
ATOM 1322 C CA . VAL A 1 169 ? -4.367 7.324 15.398 1 98.25 169 VAL A CA 1
ATOM 1323 C C . VAL A 1 169 ? -4.32 8.453 16.422 1 98.25 169 VAL A C 1
ATOM 1325 O O . VAL A 1 169 ? -4.906 8.344 17.5 1 98.25 169 VAL A O 1
ATOM 1328 N N . PHE A 1 170 ? -3.604 9.516 16.078 1 98.38 170 PHE A N 1
ATOM 1329 C CA . PHE A 1 170 ? -3.41 10.664 16.953 1 98.38 170 PHE A CA 1
ATOM 1330 C C . PHE A 1 170 ? -3.789 11.953 16.25 1 98.38 170 PHE A C 1
ATOM 1332 O O . PHE A 1 170 ? -3.758 12.023 15.016 1 98.38 170 PHE A O 1
ATOM 1339 N N . SER A 1 171 ? -4.152 12.969 17.047 1 97.75 171 SER A N 1
ATOM 1340 C CA . SER A 1 171 ? -4.539 14.273 16.516 1 97.75 171 SER A CA 1
ATOM 1341 C C . SER A 1 171 ? -3.471 15.32 16.797 1 97.75 171 SER A C 1
ATOM 1343 O O . SER A 1 171 ? -3.188 15.633 17.969 1 97.75 171 SER A O 1
ATOM 1345 N N . ASN A 1 172 ? -2.838 15.766 15.781 1 97.88 172 ASN A N 1
ATOM 1346 C CA . ASN A 1 172 ? -1.902 16.891 15.742 1 97.88 172 ASN A CA 1
ATOM 1347 C C . ASN A 1 172 ? -0.573 16.531 16.406 1 97.88 172 ASN A C 1
ATOM 1349 O O . ASN A 1 172 ? 0.493 16.828 15.852 1 97.88 172 ASN A O 1
ATOM 1353 N N . THR A 1 173 ? -0.644 15.914 17.562 1 96.5 173 THR A N 1
ATOM 1354 C CA . THR A 1 173 ? 0.586 15.508 18.234 1 96.5 173 THR A CA 1
ATOM 1355 C C . THR A 1 173 ? 0.458 14.094 18.797 1 96.5 173 THR A C 1
ATOM 1357 O O . THR A 1 173 ? -0.652 13.602 18.984 1 96.5 173 THR A O 1
ATOM 1360 N N . TRP A 1 174 ? 1.617 13.422 19.031 1 96 174 TRP A N 1
ATOM 1361 C CA . TRP A 1 174 ? 1.711 12.031 19.453 1 96 174 TRP A CA 1
ATOM 1362 C C . TRP A 1 174 ? 0.98 11.828 20.781 1 96 174 TRP A C 1
ATOM 1364 O O . TRP A 1 174 ? 0.468 10.734 21.047 1 96 174 TRP A O 1
ATOM 1374 N N . ASP A 1 175 ? 0.821 12.805 21.562 1 90.31 175 ASP A N 1
ATOM 1375 C CA . ASP A 1 175 ? 0.278 12.648 22.906 1 90.31 175 ASP A CA 1
ATOM 1376 C C . ASP A 1 175 ? -1.238 12.82 22.906 1 90.31 175 ASP A C 1
ATOM 1378 O O . ASP A 1 175 ? -1.875 12.75 23.969 1 90.31 175 ASP A O 1
ATOM 1382 N N . ASN A 1 176 ? -1.822 12.953 21.719 1 95.38 176 ASN A N 1
ATOM 1383 C CA . ASN A 1 176 ? -3.258 13.195 21.625 1 95.38 176 ASN A CA 1
ATOM 1384 C C . ASN A 1 176 ? -3.955 12.125 20.797 1 95.38 176 ASN A C 1
ATOM 1386 O O . ASN A 1 176 ? -4.188 12.305 19.594 1 95.38 176 ASN A O 1
ATOM 1390 N N . ALA A 1 177 ? -4.422 11.086 21.5 1 93.69 177 ALA A N 1
ATOM 1391 C CA . ALA A 1 177 ? -5.129 10 20.828 1 93.69 177 ALA A CA 1
ATOM 1392 C C . ALA A 1 177 ? -6.379 10.523 20.125 1 93.69 177 ALA A C 1
ATOM 1394 O O . ALA A 1 177 ? -7.078 11.391 20.641 1 93.69 177 ALA A O 1
ATOM 1395 N N . TYR A 1 178 ? -6.625 10 18.938 1 92.94 178 TYR A N 1
ATOM 1396 C CA . TYR A 1 178 ? -7.805 10.406 18.188 1 92.94 178 TYR A CA 1
ATOM 1397 C C . TYR A 1 178 ? -9.078 9.883 18.828 1 92.94 178 TYR A C 1
ATOM 1399 O O . TYR A 1 178 ? -9.211 8.68 19.062 1 92.94 178 TYR A O 1
ATOM 1407 N N . THR A 1 179 ? -10.047 10.727 19.297 1 83.38 179 THR A N 1
ATOM 1408 C CA . THR A 1 179 ? -11.266 10.328 20 1 83.38 179 THR A CA 1
ATOM 1409 C C . THR A 1 179 ? -12.5 10.883 19.312 1 83.38 179 THR A C 1
ATOM 1411 O O . THR A 1 179 ? -13.609 10.789 19.828 1 83.38 179 THR A O 1
ATOM 1414 N N . LYS A 1 180 ? -12.297 11.398 18.125 1 72.31 180 LYS A N 1
ATOM 1415 C CA . LYS A 1 180 ? -13.445 12.023 17.469 1 72.31 180 LYS A CA 1
ATOM 1416 C C . LYS A 1 180 ? -14.25 10.992 16.672 1 72.31 180 LYS A C 1
ATOM 1418 O O . LYS A 1 180 ? -13.695 10 16.203 1 72.31 180 LYS A O 1
ATOM 1423 N N . MET B 1 1 ? -18.688 5.121 -4.125 1 94.62 1 MET B N 1
ATOM 1424 C CA . MET B 1 1 ? -18.234 4.824 -5.484 1 94.62 1 MET B CA 1
ATOM 1425 C C . MET B 1 1 ? -17.922 3.34 -5.641 1 94.62 1 MET B C 1
ATOM 1427 O O . MET B 1 1 ? -17.641 2.656 -4.652 1 94.62 1 MET B O 1
ATOM 1431 N N . GLU B 1 2 ? -18.016 2.936 -6.898 1 98.25 2 GLU B N 1
ATOM 1432 C CA . GLU B 1 2 ? -17.516 1.599 -7.195 1 98.25 2 GLU B CA 1
ATOM 1433 C C . GLU B 1 2 ? -15.992 1.545 -7.078 1 98.25 2 GLU B C 1
ATOM 1435 O O . GLU B 1 2 ? -15.312 2.553 -7.289 1 98.25 2 GLU B O 1
ATOM 1440 N N . PHE B 1 3 ? -15.5 0.387 -6.789 1 98.75 3 PHE B N 1
ATOM 1441 C CA . PHE B 1 3 ? -14.086 0.203 -6.48 1 98.75 3 PHE B CA 1
ATOM 1442 C C . PHE B 1 3 ? -13.211 0.722 -7.617 1 98.75 3 PHE B C 1
ATOM 1444 O O . PHE B 1 3 ? -12.312 1.531 -7.391 1 98.75 3 PHE B O 1
ATOM 1451 N N . TYR B 1 4 ? -13.43 0.281 -8.859 1 98.31 4 TYR B N 1
ATOM 1452 C CA . TYR B 1 4 ? -12.555 0.657 -9.953 1 98.31 4 TYR B CA 1
ATOM 1453 C C . TYR B 1 4 ? -12.68 2.143 -10.273 1 98.31 4 TYR B C 1
ATOM 1455 O O . TYR B 1 4 ? -11.727 2.76 -10.766 1 98.31 4 TYR B O 1
ATOM 1463 N N . ASP B 1 5 ? -13.805 2.752 -9.984 1 98.06 5 ASP B N 1
ATOM 1464 C CA . ASP B 1 5 ? -13.922 4.203 -10.117 1 98.06 5 ASP B CA 1
ATOM 1465 C C . ASP B 1 5 ? -12.945 4.918 -9.188 1 98.06 5 ASP B C 1
ATOM 1467 O O . ASP B 1 5 ? -12.344 5.93 -9.562 1 98.06 5 ASP B O 1
ATOM 1471 N N . VAL B 1 6 ? -12.828 4.426 -7.977 1 98.62 6 VAL B N 1
ATOM 1472 C CA . VAL B 1 6 ? -11.906 5.008 -7.004 1 98.62 6 VAL B CA 1
ATOM 1473 C C . VAL B 1 6 ? -10.477 4.91 -7.523 1 98.62 6 VAL B C 1
ATOM 1475 O O . VAL B 1 6 ? -9.727 5.891 -7.496 1 98.62 6 VAL B O 1
ATOM 1478 N N . VAL B 1 7 ? -10.086 3.725 -8.016 1 98.12 7 VAL B N 1
ATOM 1479 C CA . VAL B 1 7 ? -8.742 3.488 -8.539 1 98.12 7 VAL B CA 1
ATOM 1480 C C . VAL B 1 7 ? -8.477 4.434 -9.711 1 98.12 7 VAL B C 1
ATOM 1482 O O . VAL B 1 7 ? -7.414 5.059 -9.781 1 98.12 7 VAL B O 1
ATOM 1485 N N . GLU B 1 8 ? -9.414 4.59 -10.57 1 96.44 8 GLU B N 1
ATOM 1486 C CA . GLU B 1 8 ? -9.25 5.375 -11.797 1 96.44 8 GLU B CA 1
ATOM 1487 C C . GLU B 1 8 ? -9.219 6.871 -11.492 1 96.44 8 GLU B C 1
ATOM 1489 O O . GLU B 1 8 ? -8.609 7.648 -12.227 1 96.44 8 GLU B O 1
ATOM 1494 N N . ASN B 1 9 ? -9.828 7.273 -10.414 1 96.25 9 ASN B N 1
ATOM 1495 C CA . ASN B 1 9 ? -9.969 8.695 -10.133 1 96.25 9 ASN B CA 1
ATOM 1496 C C . ASN B 1 9 ? -8.938 9.18 -9.125 1 96.25 9 ASN B C 1
ATOM 1498 O O . ASN B 1 9 ? -8.828 10.375 -8.859 1 96.25 9 ASN B O 1
ATOM 1502 N N . ARG B 1 10 ? -8.211 8.258 -8.523 1 97.31 10 ARG B N 1
ATOM 1503 C CA . ARG B 1 10 ? -7.145 8.68 -7.617 1 97.31 10 ARG B CA 1
ATOM 1504 C C . ARG B 1 10 ? -6.02 9.367 -8.383 1 97.31 10 ARG B C 1
ATOM 1506 O O . ARG B 1 10 ? -5.406 8.773 -9.273 1 97.31 10 ARG B O 1
ATOM 1513 N N . LYS B 1 11 ? -5.75 10.648 -8.016 1 95.69 11 LYS B N 1
ATOM 1514 C CA . LYS B 1 11 ? -4.68 11.461 -8.578 1 95.69 11 LYS B CA 1
ATOM 1515 C C . LYS B 1 11 ? -3.865 12.141 -7.477 1 95.69 11 LYS B C 1
ATOM 1517 O O . LYS B 1 11 ? -4.336 12.281 -6.348 1 95.69 11 LYS B O 1
ATOM 1522 N N . SER B 1 12 ? -2.623 12.445 -7.898 1 96.62 12 SER B N 1
ATOM 1523 C CA . SER B 1 12 ? -1.83 13.258 -6.984 1 96.62 12 SER B CA 1
ATOM 1524 C C . SER B 1 12 ? -2.221 14.727 -7.07 1 96.62 12 SER B C 1
ATOM 1526 O O . SER B 1 12 ? -1.915 15.398 -8.055 1 96.62 12 SER B O 1
ATOM 1528 N N . ILE B 1 13 ? -2.875 15.188 -6.02 1 97.06 13 ILE B N 1
ATOM 1529 C CA . ILE B 1 13 ? -3.408 16.547 -5.965 1 97.06 13 ILE B CA 1
ATOM 1530 C C . ILE B 1 13 ? -2.562 17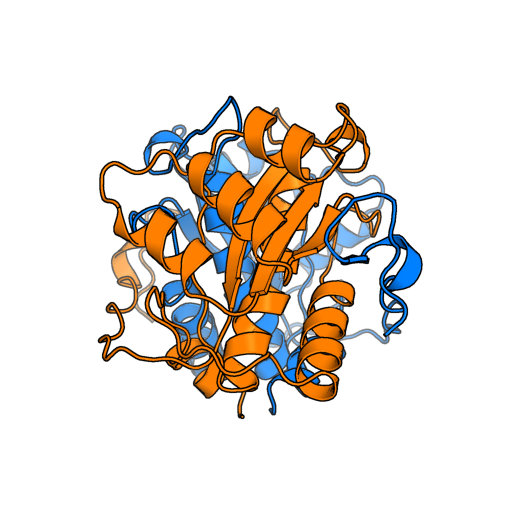.391 -5.02 1 97.06 13 ILE B C 1
ATOM 1532 O O . ILE B 1 13 ? -2.215 16.953 -3.922 1 97.06 13 ILE B O 1
ATOM 1536 N N . LYS B 1 14 ? -2.291 18.672 -5.406 1 96.94 14 LYS B N 1
ATOM 1537 C CA . LYS B 1 14 ? -1.428 19.5 -4.57 1 96.94 14 LYS B CA 1
ATOM 1538 C C . LYS B 1 14 ? -2.059 20.859 -4.309 1 96.94 14 LYS B C 1
ATOM 1540 O O . LYS B 1 14 ? -1.442 21.734 -3.68 1 96.94 14 LYS B O 1
ATOM 1545 N N . LYS B 1 15 ? -3.18 21.078 -4.758 1 97.88 15 LYS B N 1
ATOM 1546 C CA . LYS B 1 15 ? -3.945 22.281 -4.457 1 97.88 15 LYS B CA 1
ATOM 1547 C C . LYS B 1 15 ? -5.301 21.938 -3.85 1 97.88 15 LYS B C 1
ATOM 1549 O O . LYS B 1 15 ? -6.031 21.109 -4.387 1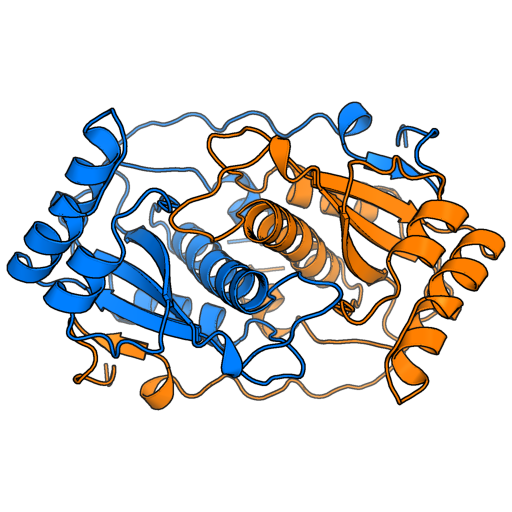 97.88 15 LYS B O 1
ATOM 1554 N N . PHE B 1 16 ? -5.664 22.656 -2.791 1 98.31 16 PHE B N 1
ATOM 1555 C CA . PHE B 1 16 ? -6.84 22.281 -2.02 1 98.31 16 PHE B CA 1
ATOM 1556 C C . PHE B 1 16 ? -7.656 23.5 -1.628 1 98.31 16 PHE B C 1
ATOM 1558 O O . PHE B 1 16 ? -7.109 24.609 -1.497 1 98.31 16 PHE B O 1
ATOM 1565 N N . LYS B 1 17 ? -8.914 23.234 -1.535 1 98.06 17 LYS B N 1
ATOM 1566 C CA . LYS B 1 17 ? -9.742 24.219 -0.844 1 98.06 17 LYS B CA 1
ATOM 1567 C C . LYS B 1 17 ? -9.477 24.203 0.658 1 98.06 17 LYS B C 1
ATOM 1569 O O . LYS B 1 17 ? -8.906 23.25 1.184 1 98.06 17 LYS B O 1
ATOM 1574 N N . SER B 1 18 ? -9.953 25.266 1.34 1 96.62 18 SER B N 1
ATOM 1575 C CA . SER B 1 18 ? -9.688 25.391 2.77 1 96.62 18 SER B CA 1
ATOM 1576 C C . SER B 1 18 ? -10.781 24.734 3.598 1 96.62 18 SER B C 1
ATOM 1578 O O . SER B 1 18 ? -10.695 24.672 4.824 1 96.62 18 SER B O 1
ATOM 1580 N N . THR B 1 19 ? -11.805 24.203 2.943 1 98.06 19 THR B N 1
ATOM 1581 C CA . THR B 1 19 ? -12.914 23.562 3.652 1 98.06 19 THR B CA 1
ATOM 1582 C C . THR B 1 19 ? -12.406 22.406 4.52 1 98.06 19 THR B C 1
ATOM 1584 O O . THR B 1 19 ? -11.695 21.531 4.039 1 98.06 19 THR B O 1
ATOM 1587 N N . PRO B 1 20 ? -12.75 22.484 5.84 1 98.31 20 PRO B N 1
ATOM 1588 C CA . PRO B 1 20 ? -12.297 21.391 6.715 1 98.31 20 PRO B CA 1
ATOM 1589 C C . PRO B 1 20 ? -12.766 20.016 6.246 1 98.31 20 PRO B C 1
ATOM 1591 O O . PRO B 1 20 ? -13.82 19.906 5.621 1 98.31 20 PRO B O 1
ATOM 1594 N N . VAL B 1 21 ? -12.023 19.031 6.562 1 98.44 21 VAL B N 1
ATOM 1595 C CA . VAL B 1 21 ? -12.414 17.656 6.254 1 98.44 21 VAL B CA 1
ATOM 1596 C C . VAL B 1 21 ? -13.609 17.25 7.113 1 98.44 21 VAL B C 1
ATOM 1598 O O . VAL B 1 21 ? -13.617 17.484 8.328 1 98.44 21 VAL B O 1
ATOM 1601 N N . ASN B 1 22 ? -14.633 16.703 6.48 1 98.38 22 ASN B N 1
ATOM 1602 C CA . ASN B 1 22 ? -15.82 16.25 7.195 1 98.38 22 ASN B CA 1
ATOM 1603 C C . ASN B 1 22 ? -15.484 15.133 8.188 1 98.38 22 ASN B C 1
ATOM 1605 O O . ASN B 1 22 ? -14.812 14.156 7.832 1 98.38 22 ASN B O 1
ATOM 1609 N N . ALA B 1 23 ? -16 15.273 9.391 1 97.56 23 ALA B N 1
ATOM 1610 C CA . ALA B 1 23 ? -15.633 14.367 10.469 1 97.56 23 ALA B CA 1
ATOM 1611 C C . ALA B 1 23 ? -16.094 12.938 10.172 1 97.56 23 ALA B C 1
ATOM 1613 O O . ALA B 1 23 ? -15.375 11.977 10.445 1 97.56 23 ALA B O 1
ATOM 1614 N N . GLU B 1 24 ? -17.266 12.789 9.711 1 98.06 24 GLU B N 1
ATOM 1615 C CA . GLU B 1 24 ? -17.797 11.461 9.406 1 98.06 24 GLU B CA 1
ATOM 1616 C C . GLU B 1 24 ? -17.016 10.805 8.273 1 98.06 24 GLU B C 1
ATOM 1618 O O . GLU B 1 24 ? -16.719 9.609 8.328 1 98.06 24 GLU B O 1
ATOM 1623 N N . LYS B 1 25 ? -16.734 11.57 7.191 1 98.5 25 LYS B N 1
ATOM 1624 C CA . LYS B 1 25 ? -15.922 11.07 6.086 1 98.5 25 LYS B CA 1
ATOM 1625 C C . LYS B 1 25 ? -14.531 10.672 6.562 1 98.5 25 LYS B C 1
ATOM 1627 O O . LYS B 1 25 ? -14.016 9.617 6.18 1 98.5 25 LYS B O 1
ATOM 1632 N N . LEU B 1 26 ? -13.969 11.508 7.426 1 98.62 26 LEU B N 1
ATOM 1633 C CA . LEU B 1 26 ? -12.648 11.219 7.98 1 98.62 26 LEU B CA 1
ATOM 1634 C C . LEU B 1 26 ? -12.664 9.922 8.773 1 98.62 26 LEU B C 1
ATOM 1636 O O . LEU B 1 26 ? -11.734 9.117 8.672 1 98.62 26 LEU B O 1
ATOM 1640 N N . ALA B 1 27 ? -13.688 9.734 9.562 1 98.06 27 ALA B N 1
ATOM 1641 C CA . ALA B 1 27 ? -13.805 8.508 10.344 1 98.06 27 ALA B CA 1
ATOM 1642 C C . ALA B 1 27 ? -13.82 7.281 9.445 1 98.06 27 ALA B C 1
ATOM 1644 O O . ALA B 1 27 ? -13.203 6.262 9.766 1 98.06 27 ALA B O 1
ATOM 1645 N N . ARG B 1 28 ? -14.516 7.309 8.32 1 98.19 28 ARG B N 1
ATOM 1646 C CA . ARG B 1 28 ? -14.555 6.195 7.375 1 98.19 28 ARG B CA 1
ATOM 1647 C C . ARG B 1 28 ? -13.188 5.965 6.742 1 98.19 28 ARG B C 1
ATOM 1649 O O . ARG B 1 28 ? -12.773 4.824 6.539 1 98.19 28 ARG B O 1
ATOM 1656 N N . MET B 1 29 ? -12.477 7.039 6.422 1 98.75 29 MET B N 1
ATOM 1657 C CA . MET B 1 29 ? -11.125 6.934 5.867 1 98.75 29 MET B CA 1
ATOM 1658 C C . MET B 1 29 ? -10.18 6.27 6.859 1 98.75 29 MET B C 1
ATOM 1660 O O . MET B 1 29 ? -9.391 5.398 6.484 1 98.75 29 MET B O 1
ATOM 1664 N N . ILE B 1 30 ? -10.273 6.715 8.133 1 98.56 30 ILE B N 1
ATOM 1665 C CA . ILE B 1 30 ? -9.453 6.145 9.203 1 98.56 30 ILE B CA 1
ATOM 1666 C C . ILE B 1 30 ? -9.75 4.652 9.336 1 98.56 30 ILE B C 1
ATOM 1668 O O . ILE B 1 30 ? -8.836 3.832 9.406 1 98.56 30 ILE B O 1
ATOM 1672 N N . ASN B 1 31 ? -11.016 4.324 9.359 1 97.75 31 ASN B N 1
ATOM 1673 C CA . ASN B 1 31 ? -11.414 2.928 9.492 1 97.75 31 ASN B CA 1
ATOM 1674 C C . ASN B 1 31 ? -10.852 2.076 8.359 1 97.75 31 ASN B C 1
ATOM 1676 O O . ASN B 1 31 ? -10.43 0.939 8.578 1 97.75 31 ASN B O 1
ATOM 1680 N N . ALA B 1 32 ? -10.883 2.551 7.156 1 98.5 32 ALA B N 1
ATOM 1681 C CA . ALA B 1 32 ? -10.312 1.831 6.02 1 98.5 32 ALA B CA 1
ATOM 1682 C C . ALA B 1 32 ? -8.836 1.536 6.242 1 98.5 32 ALA B C 1
ATOM 1684 O O . ALA B 1 32 ? -8.367 0.424 5.977 1 98.5 32 ALA B O 1
ATOM 1685 N N . ALA B 1 33 ? -8.086 2.504 6.723 1 98.5 33 ALA B N 1
ATOM 1686 C CA . ALA B 1 33 ? -6.672 2.311 7.02 1 98.5 33 ALA B CA 1
ATOM 1687 C C . ALA B 1 33 ? -6.48 1.267 8.117 1 98.5 33 ALA B C 1
ATOM 1689 O O . ALA B 1 33 ? -5.566 0.443 8.047 1 98.5 33 ALA B O 1
ATOM 1690 N N . MET B 1 34 ? -7.359 1.27 9.094 1 97.5 34 MET B N 1
ATOM 1691 C CA . MET B 1 34 ? -7.246 0.37 10.234 1 97.5 34 MET B CA 1
ATOM 1692 C C . MET B 1 34 ? -7.598 -1.061 9.844 1 97.5 34 MET B C 1
ATOM 1694 O O . MET B 1 34 ? -7.348 -1.998 10.602 1 97.5 34 MET B O 1
ATOM 1698 N N . MET B 1 35 ? -8.148 -1.203 8.688 1 97.25 35 MET B N 1
ATOM 1699 C CA . MET B 1 35 ? -8.516 -2.533 8.211 1 97.25 35 MET B CA 1
ATOM 1700 C C . MET B 1 35 ? -7.449 -3.098 7.281 1 97.25 35 MET B C 1
ATOM 1702 O O . MET B 1 35 ? -7.582 -4.215 6.781 1 97.25 35 MET B O 1
ATOM 1706 N N . SER B 1 36 ? -6.41 -2.305 7.035 1 97.62 36 SER B N 1
ATOM 1707 C CA . SER B 1 36 ? -5.34 -2.752 6.152 1 97.62 36 SER B CA 1
ATOM 1708 C C . SER B 1 36 ? -4.598 -3.947 6.742 1 97.62 36 SER B C 1
ATOM 1710 O O . SER B 1 36 ? -4.512 -4.09 7.965 1 97.62 36 SER B O 1
ATOM 1712 N N . PRO B 1 37 ? -4.133 -4.902 5.895 1 96.75 37 PRO B N 1
ATOM 1713 C CA . PRO B 1 37 ? -3.283 -5.977 6.414 1 96.75 37 PRO B CA 1
ATOM 1714 C C . PRO B 1 37 ? -1.914 -5.477 6.871 1 96.75 37 PRO B C 1
ATOM 1716 O O . PRO B 1 37 ? -1.48 -4.395 6.465 1 96.75 37 PRO B O 1
ATOM 1719 N N . SER B 1 38 ? -1.3 -6.195 7.793 1 96.12 38 SER B N 1
ATOM 1720 C CA . SER B 1 38 ? 0.047 -5.926 8.289 1 96.12 38 SER B CA 1
ATOM 1721 C C . SER B 1 38 ? 0.806 -7.223 8.555 1 96.12 38 SER B C 1
ATOM 1723 O O . SER B 1 38 ? 0.211 -8.297 8.586 1 96.12 38 SER B O 1
ATOM 1725 N N . TRP B 1 39 ? 2.129 -7.074 8.625 1 95.31 39 TRP B N 1
ATOM 1726 C CA . TRP B 1 39 ? 3.012 -8.203 8.898 1 95.31 39 TRP B CA 1
ATOM 1727 C C . TRP B 1 39 ? 2.561 -8.969 10.133 1 95.31 39 TRP B C 1
ATOM 1729 O O . TRP B 1 39 ? 2.619 -8.445 11.25 1 95.31 39 TRP B O 1
ATOM 1739 N N . LYS B 1 40 ? 2.107 -10.242 9.914 1 89.12 40 LYS B N 1
ATOM 1740 C CA . LYS B 1 40 ? 1.7 -11.148 10.984 1 89.12 40 LYS B CA 1
ATOM 1741 C C . LYS B 1 40 ? 0.669 -10.492 11.898 1 89.12 40 LYS B C 1
ATOM 1743 O O . LYS B 1 40 ? 0.669 -10.727 13.109 1 89.12 40 LYS B O 1
ATOM 1748 N N . ASN B 1 41 ? -0.046 -9.531 11.375 1 86.56 41 ASN B N 1
ATOM 1749 C CA . ASN B 1 41 ? -1.094 -8.789 12.07 1 86.56 41 ASN B CA 1
ATOM 1750 C C . ASN B 1 41 ? -0.532 -7.984 13.234 1 86.56 41 ASN B C 1
ATOM 1752 O O . ASN B 1 41 ? -1.263 -7.645 14.172 1 86.56 41 ASN B O 1
ATOM 1756 N N . LYS B 1 42 ? 0.764 -7.848 13.258 1 90.88 42 LYS B N 1
ATOM 1757 C CA . LYS B 1 42 ? 1.415 -6.93 14.188 1 90.88 42 LYS B CA 1
ATOM 1758 C C . LYS B 1 42 ? 1.543 -5.535 13.586 1 90.88 42 LYS B C 1
ATOM 1760 O O . LYS B 1 42 ? 2.537 -5.227 12.93 1 90.88 42 LYS B O 1
ATOM 1765 N N . THR B 1 43 ? 0.658 -4.707 13.875 1 94.69 43 THR B N 1
ATOM 1766 C CA . THR B 1 43 ? 0.587 -3.379 13.281 1 94.69 43 THR B CA 1
ATOM 1767 C C . THR B 1 43 ? 1.755 -2.514 13.75 1 94.69 43 THR B C 1
ATOM 1769 O O . THR B 1 43 ? 1.847 -2.17 14.93 1 94.69 43 THR B O 1
ATOM 1772 N N . SER B 1 44 ? 2.602 -2.201 12.773 1 97.94 44 SER B N 1
ATOM 1773 C CA . SER B 1 44 ? 3.807 -1.447 13.109 1 97.94 44 SER B CA 1
ATOM 1774 C C . SER B 1 44 ? 3.574 0.054 12.977 1 97.94 44 SER B C 1
ATOM 1776 O O . SER B 1 44 ? 4.367 0.857 13.469 1 97.94 44 SER B O 1
ATOM 1778 N N . TYR B 1 45 ? 2.557 0.474 12.359 1 98.5 45 TYR B N 1
ATOM 1779 C CA . TYR B 1 45 ? 2.402 1.868 11.961 1 98.5 45 TYR B CA 1
ATOM 1780 C C . TYR B 1 45 ? 1.436 2.598 12.883 1 98.5 45 TYR B C 1
ATOM 1782 O O . TYR B 1 45 ? 0.695 1.967 13.641 1 98.5 45 TYR B O 1
ATOM 1790 N N . LYS B 1 46 ? 1.489 3.881 12.852 1 98.5 46 LYS B N 1
ATOM 1791 C CA . LYS B 1 46 ? 0.526 4.812 13.43 1 98.5 46 LYS B CA 1
ATOM 1792 C C . LYS B 1 46 ? 0.289 6.004 12.508 1 98.5 46 LYS B C 1
ATOM 1794 O O . LYS B 1 46 ? 1.096 6.273 11.617 1 98.5 46 LYS B O 1
ATOM 1799 N N . PHE B 1 47 ? -0.881 6.613 12.766 1 98.81 47 PHE B N 1
ATOM 1800 C CA . PHE B 1 47 ? -1.212 7.824 12.023 1 98.81 47 PHE B CA 1
ATOM 1801 C C . PHE B 1 47 ? -1.294 9.023 12.961 1 98.81 47 PHE B C 1
ATOM 1803 O O . PHE B 1 47 ? -1.787 8.906 14.086 1 98.81 47 PHE B O 1
ATOM 1810 N N . ILE B 1 48 ? -0.796 10.109 12.492 1 98.88 48 ILE B N 1
ATOM 1811 C CA . ILE B 1 48 ? -1.081 11.398 13.109 1 98.88 48 ILE B CA 1
ATOM 1812 C C . ILE B 1 48 ? -1.816 12.289 12.117 1 98.88 48 ILE B C 1
ATOM 1814 O O . ILE B 1 48 ? -1.308 12.57 11.023 1 98.88 48 ILE B O 1
ATOM 1818 N N . LEU B 1 49 ? -2.988 12.688 12.469 1 98.81 49 LEU B N 1
ATOM 1819 C CA . LEU B 1 49 ? -3.791 13.609 11.664 1 98.81 49 LEU B CA 1
ATOM 1820 C C . LEU B 1 49 ? -3.6 15.047 12.133 1 98.81 49 LEU B C 1
ATOM 1822 O O . LEU B 1 49 ? -3.875 15.375 13.289 1 98.81 49 LEU B O 1
ATOM 1826 N N . VAL B 1 50 ? -3.148 15.891 11.234 1 98.81 50 VAL B N 1
ATOM 1827 C CA . VAL B 1 50 ? -2.75 17.25 11.586 1 98.81 50 VAL B CA 1
ATOM 1828 C C . VAL B 1 50 ? -3.672 18.25 10.898 1 98.81 50 VAL B C 1
ATOM 1830 O O . VAL B 1 50 ? -3.732 18.312 9.672 1 98.81 50 VAL B O 1
ATOM 1833 N N . ASP B 1 51 ? -4.391 19.062 11.664 1 98.19 51 ASP B N 1
ATOM 1834 C CA . ASP B 1 51 ? -5.27 20.047 11.055 1 98.19 51 ASP B CA 1
ATOM 1835 C C . ASP B 1 51 ? -5.102 21.422 11.727 1 98.19 51 ASP B C 1
ATOM 1837 O O . ASP B 1 51 ? -5.879 22.344 11.469 1 98.19 51 ASP B O 1
ATOM 1841 N N . GLU B 1 52 ? -4.094 21.531 12.594 1 97.94 52 GLU B N 1
ATOM 1842 C CA . GLU B 1 52 ? -3.768 22.828 13.164 1 97.94 52 GLU B CA 1
ATOM 1843 C C . GLU B 1 52 ? -2.707 23.547 12.336 1 97.94 52 GLU B C 1
ATOM 1845 O O . GLU B 1 52 ? -1.705 22.953 11.945 1 97.94 52 GLU B O 1
ATOM 1850 N N . LYS B 1 53 ? -2.896 24.828 12.117 1 97.25 53 LYS B N 1
ATOM 1851 C CA . LYS B 1 53 ? -2.064 25.609 11.211 1 97.25 53 LYS B CA 1
ATOM 1852 C C . LYS B 1 53 ? -0.614 25.641 11.688 1 97.25 53 LYS B C 1
ATOM 1854 O O . LYS B 1 53 ? 0.312 25.594 10.875 1 97.25 53 LYS B O 1
ATOM 1859 N N . GLN B 1 54 ? -0.416 25.781 12.914 1 97.62 54 GLN B N 1
ATOM 1860 C CA . GLN B 1 54 ? 0.938 25.844 13.453 1 97.62 54 GLN B CA 1
ATOM 1861 C C . GLN B 1 54 ? 1.729 24.594 13.109 1 97.62 54 GLN B C 1
ATOM 1863 O O . GLN B 1 54 ? 2.855 24.672 12.609 1 97.62 54 GLN B O 1
ATOM 1868 N N . GLU B 1 55 ? 1.173 23.422 13.414 1 98.12 55 GLU B N 1
ATOM 1869 C CA . GLU B 1 55 ? 1.834 22.156 13.109 1 98.12 55 GLU B CA 1
ATOM 1870 C C . GLU B 1 55 ? 1.999 21.969 11.602 1 98.12 55 GLU B C 1
ATOM 1872 O O . GLU B 1 55 ? 3.031 21.484 11.141 1 98.12 55 GLU B O 1
ATOM 1877 N N . LEU B 1 56 ? 0.977 22.344 10.82 1 98.5 56 LEU B N 1
ATOM 1878 C CA . LEU B 1 56 ? 1.062 22.234 9.367 1 98.5 56 LEU B CA 1
ATOM 1879 C C . LEU B 1 56 ? 2.219 23.062 8.82 1 98.5 56 LEU B C 1
ATOM 1881 O O . LEU B 1 56 ? 2.963 22.609 7.953 1 98.5 56 LEU B O 1
ATOM 1885 N N . ASN B 1 57 ? 2.359 24.266 9.336 1 98.12 57 ASN B N 1
ATOM 1886 C CA . ASN B 1 57 ? 3.471 25.125 8.93 1 98.12 57 ASN B CA 1
ATOM 1887 C C . ASN B 1 57 ? 4.816 24.484 9.258 1 98.12 57 ASN B C 1
ATOM 1889 O O . ASN B 1 57 ? 5.75 24.547 8.453 1 98.12 57 ASN B O 1
ATOM 1893 N N . GLN B 1 58 ? 4.941 23.938 10.391 1 98.12 58 GLN B N 1
ATOM 1894 C CA . GLN B 1 58 ? 6.188 23.297 10.797 1 98.12 58 GLN B CA 1
ATOM 1895 C C . GLN B 1 58 ? 6.504 22.094 9.922 1 98.12 58 GLN B C 1
ATOM 1897 O O . GLN B 1 58 ? 7.637 21.922 9.461 1 98.12 58 GLN B O 1
ATOM 1902 N N . ILE B 1 59 ? 5.496 21.25 9.656 1 98 59 ILE B N 1
ATOM 1903 C CA . ILE B 1 59 ? 5.754 20.031 8.906 1 98 59 ILE B CA 1
ATOM 1904 C C . ILE B 1 59 ? 6.043 20.375 7.441 1 98 59 ILE B C 1
ATOM 1906 O O . ILE B 1 59 ? 6.777 19.656 6.762 1 98 59 ILE B O 1
ATOM 1910 N N . SER B 1 60 ? 5.477 21.531 6.969 1 98.44 60 SER B N 1
ATOM 1911 C CA . SER B 1 60 ? 5.762 21.938 5.602 1 98.44 60 SER B CA 1
ATOM 1912 C C . SER B 1 60 ? 7.25 22.219 5.406 1 98.44 60 SER B C 1
ATOM 1914 O O . SER B 1 60 ? 7.777 22.062 4.305 1 98.44 60 SER B O 1
ATOM 1916 N N . LYS B 1 61 ? 7.977 22.578 6.422 1 97.94 61 LYS B N 1
ATOM 1917 C CA . LYS B 1 61 ? 9.406 22.891 6.371 1 97.94 61 LYS B CA 1
ATOM 1918 C C . LYS B 1 61 ? 10.242 21.625 6.199 1 97.94 61 LYS B C 1
ATOM 1920 O O . LYS B 1 61 ? 11.43 21.688 5.883 1 97.94 61 LYS B O 1
ATOM 1925 N N . ALA B 1 62 ? 9.625 20.5 6.426 1 98.25 62 ALA B N 1
ATOM 1926 C CA . ALA B 1 62 ? 10.336 19.234 6.348 1 98.25 62 ALA B CA 1
ATOM 1927 C C . ALA B 1 62 ? 10.484 18.781 4.898 1 98.25 62 ALA B C 1
ATOM 1929 O O . ALA B 1 62 ? 11.266 17.859 4.609 1 98.25 62 ALA B O 1
ATOM 1930 N N . ILE B 1 63 ? 9.68 19.359 3.996 1 98.12 63 ILE B N 1
ATOM 1931 C CA . ILE B 1 63 ? 9.641 18.906 2.609 1 98.12 63 ILE B CA 1
ATOM 1932 C C . ILE B 1 63 ? 10.992 19.188 1.94 1 98.12 63 ILE B C 1
ATOM 1934 O O . ILE B 1 63 ? 11.516 20.297 2.023 1 98.12 63 ILE B O 1
ATOM 1938 N N . MET B 1 64 ? 11.539 18.156 1.295 1 96.12 64 MET B N 1
ATOM 1939 C CA . MET B 1 64 ? 12.875 18.266 0.716 1 96.12 64 MET B CA 1
ATOM 1940 C C . MET B 1 64 ? 12.805 18.438 -0.798 1 96.12 64 MET B C 1
ATOM 1942 O O . MET B 1 64 ? 13.828 18.625 -1.455 1 96.12 64 MET B O 1
ATOM 1946 N N . ASN B 1 65 ? 11.664 18.422 -1.345 1 89 65 ASN B N 1
ATOM 1947 C CA . ASN B 1 65 ? 11.516 18.562 -2.787 1 89 65 ASN B CA 1
ATOM 1948 C C . ASN B 1 65 ? 12.117 19.875 -3.277 1 89 65 ASN B C 1
ATOM 1950 O O . ASN B 1 65 ? 12.195 20.859 -2.523 1 89 65 ASN B O 1
ATOM 1954 N N . ASN B 1 66 ? 12.484 19.781 -4.516 1 84.88 66 ASN B N 1
ATOM 1955 C CA . ASN B 1 66 ? 13.094 20.969 -5.117 1 84.88 66 ASN B CA 1
ATOM 1956 C C . ASN B 1 66 ? 12.047 22.047 -5.418 1 84.88 66 ASN B C 1
ATOM 1958 O O . ASN B 1 66 ? 12.328 23.234 -5.312 1 84.88 66 ASN B O 1
ATOM 1962 N N . ASP B 1 67 ? 10.898 21.547 -5.801 1 84.75 67 ASP B N 1
ATOM 1963 C CA . ASP B 1 67 ? 9.852 22.516 -6.074 1 84.75 67 ASP B CA 1
ATOM 1964 C C . ASP B 1 67 ? 8.977 22.75 -4.84 1 84.75 67 ASP B C 1
ATOM 1966 O O . ASP B 1 67 ? 8.914 21.891 -3.957 1 84.75 67 ASP B O 1
ATOM 1970 N N . ASN B 1 68 ? 8.391 23.891 -4.754 1 91.56 68 ASN B N 1
ATOM 1971 C CA . ASN B 1 68 ? 7.66 24.281 -3.557 1 91.56 68 ASN B CA 1
ATOM 1972 C C . ASN B 1 68 ? 6.23 23.75 -3.566 1 91.56 68 ASN B C 1
ATOM 1974 O O . ASN B 1 68 ? 5.469 23.984 -2.627 1 91.56 68 ASN B O 1
ATOM 1978 N N . SER B 1 69 ? 5.875 23.047 -4.52 1 94.88 69 SER B N 1
ATOM 1979 C CA . SER B 1 69 ? 4.488 22.625 -4.66 1 94.88 69 SER B CA 1
ATOM 1980 C C . SER B 1 69 ? 4.07 21.703 -3.514 1 94.88 69 SER B C 1
ATOM 1982 O O . SER B 1 69 ? 2.979 21.844 -2.961 1 94.88 69 SER B O 1
ATOM 1984 N N . ALA B 1 70 ? 4.949 20.812 -3.189 1 96.88 70 ALA B N 1
ATOM 1985 C CA . ALA B 1 70 ? 4.637 19.891 -2.104 1 96.88 70 ALA B CA 1
ATOM 1986 C C . ALA B 1 70 ? 4.52 20.625 -0.772 1 96.88 70 ALA B C 1
ATOM 1988 O O . ALA B 1 70 ? 3.564 20.406 -0.021 1 96.88 70 ALA B 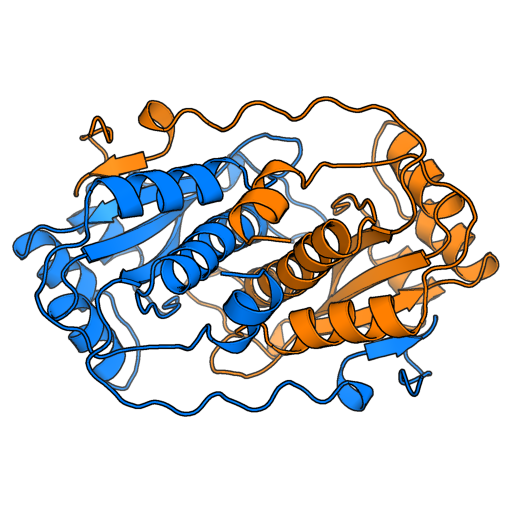O 1
ATOM 1989 N N . ALA B 1 71 ? 5.473 21.484 -0.522 1 98 71 ALA B N 1
ATOM 1990 C CA . ALA B 1 71 ? 5.43 22.25 0.719 1 98 71 ALA B CA 1
ATOM 1991 C C . ALA B 1 71 ? 4.176 23.109 0.784 1 98 71 ALA B C 1
ATOM 1993 O O . ALA B 1 71 ? 3.508 23.172 1.819 1 98 71 ALA B O 1
ATOM 1994 N N . GLN B 1 72 ? 3.861 23.766 -0.285 1 97.69 72 GLN B N 1
ATOM 1995 C CA . GLN B 1 72 ? 2.686 24.625 -0.347 1 97.69 72 GLN B CA 1
ATOM 1996 C C . GLN B 1 72 ? 1.402 23.812 -0.165 1 97.69 72 GLN B C 1
ATOM 1998 O O . GLN B 1 72 ? 0.442 24.297 0.442 1 97.69 72 GLN B O 1
ATOM 2003 N N . SER B 1 73 ? 1.357 22.609 -0.736 1 98.12 73 SER B N 1
ATOM 2004 C CA . SER B 1 73 ? 0.177 21.766 -0.591 1 98.12 73 SER B CA 1
ATOM 2005 C C . SER B 1 73 ? -0.111 21.453 0.876 1 98.12 73 SER B C 1
ATOM 2007 O O . SER B 1 73 ? -1.272 21.375 1.281 1 98.12 73 SER B O 1
ATOM 2009 N N . ILE B 1 74 ? 0.928 21.312 1.709 1 98.31 74 ILE B N 1
ATOM 2010 C CA . ILE B 1 74 ? 0.776 21.031 3.135 1 98.31 74 ILE B CA 1
ATOM 2011 C C . ILE B 1 74 ? 0.19 22.25 3.836 1 98.31 74 ILE B C 1
ATOM 2013 O O . ILE B 1 74 ? -0.668 22.125 4.711 1 98.31 74 ILE B O 1
ATOM 2017 N N . ILE B 1 75 ? 0.611 23.359 3.428 1 96.94 75 ILE B N 1
ATOM 2018 C CA . ILE B 1 75 ? 0.159 24.609 4.031 1 96.94 75 ILE B CA 1
ATOM 2019 C C . ILE B 1 75 ? -1.292 24.875 3.639 1 96.94 75 ILE B C 1
ATOM 2021 O O . ILE B 1 75 ? -2.092 25.328 4.465 1 96.94 75 ILE B O 1
ATOM 2025 N N . ASP B 1 76 ? -1.643 24.547 2.434 1 95.94 76 ASP B N 1
ATOM 2026 C CA . ASP B 1 76 ? -2.947 24.891 1.875 1 95.94 76 ASP B CA 1
ATOM 2027 C C . ASP B 1 76 ? -4 23.859 2.277 1 95.94 76 ASP B C 1
ATOM 2029 O O . ASP B 1 76 ? -5.184 24.188 2.398 1 95.94 76 ASP B O 1
ATOM 2033 N N . ALA B 1 77 ? -3.646 22.672 2.43 1 98.38 77 ALA B N 1
ATOM 2034 C CA . ALA B 1 77 ? -4.609 21.625 2.754 1 98.38 77 ALA B CA 1
ATOM 2035 C C . ALA B 1 77 ? -5.176 21.812 4.16 1 98.38 77 ALA B C 1
ATOM 2037 O O . ALA B 1 77 ? -4.461 22.234 5.07 1 98.38 77 ALA B O 1
ATOM 2038 N N . PRO B 1 78 ? -6.445 21.531 4.332 1 98.75 78 PRO B N 1
ATOM 2039 C CA . PRO B 1 78 ? -7.039 21.656 5.668 1 98.75 78 PRO B CA 1
ATOM 2040 C C . PRO B 1 78 ? -6.504 20.609 6.648 1 98.75 78 PRO B C 1
ATOM 2042 O O . PRO B 1 78 ? -6.676 20.766 7.863 1 98.75 78 PRO B O 1
ATOM 2045 N N . MET B 1 79 ? -5.887 19.531 6.156 1 98.81 79 MET B N 1
ATOM 2046 C CA . MET B 1 79 ? -5.348 18.469 6.996 1 98.81 79 MET B CA 1
ATOM 2047 C C . MET B 1 79 ? -4.207 17.75 6.289 1 98.81 79 MET B C 1
ATOM 2049 O O . MET B 1 79 ? -4.168 17.688 5.059 1 98.81 79 MET B O 1
ATOM 2053 N N . THR B 1 80 ? -3.301 17.234 7.027 1 98.88 80 THR B N 1
ATOM 2054 C CA . THR B 1 80 ? -2.26 16.328 6.555 1 98.88 80 THR B CA 1
ATOM 2055 C C . THR B 1 80 ? -2.189 15.086 7.43 1 98.88 80 THR B C 1
ATOM 2057 O O . THR B 1 80 ? -2.238 15.18 8.656 1 98.88 80 THR B O 1
ATOM 2060 N N . ALA B 1 81 ? -2.225 13.961 6.809 1 98.94 81 ALA B N 1
ATOM 2061 C CA . ALA B 1 81 ? -1.985 12.719 7.535 1 98.94 81 ALA B CA 1
ATOM 2062 C C . ALA B 1 81 ? -0.512 12.328 7.48 1 98.94 81 ALA B C 1
ATOM 2064 O O . ALA B 1 81 ? 0.127 12.43 6.43 1 98.94 81 ALA B O 1
ATOM 2065 N N . VAL B 1 82 ? 0.038 11.938 8.57 1 98.94 82 VAL B N 1
ATOM 2066 C CA . VAL B 1 82 ? 1.406 11.453 8.711 1 98.94 82 VAL B CA 1
ATOM 2067 C C . VAL B 1 82 ? 1.395 9.984 9.117 1 98.94 82 VAL B C 1
ATOM 2069 O O . VAL B 1 82 ? 0.761 9.617 10.109 1 98.94 82 VAL B O 1
ATOM 2072 N N . VAL B 1 83 ? 2.035 9.133 8.375 1 98.94 83 VAL B N 1
ATOM 2073 C CA . VAL B 1 83 ? 2.166 7.734 8.766 1 98.94 83 VAL B CA 1
ATOM 2074 C C . VAL B 1 83 ? 3.578 7.477 9.289 1 98.94 83 VAL B C 1
ATOM 2076 O O . VAL B 1 83 ? 4.562 7.848 8.641 1 98.94 83 VAL B O 1
ATOM 2079 N N . VAL B 1 84 ? 3.668 6.953 10.469 1 98.88 84 VAL B N 1
ATOM 2080 C CA . VAL B 1 84 ? 4.914 6.582 11.133 1 98.88 84 VAL B CA 1
ATOM 2081 C C . VAL B 1 84 ? 4.891 5.098 11.484 1 98.88 84 VAL B C 1
ATOM 2083 O O . VAL B 1 84 ? 3.826 4.473 11.492 1 98.88 84 VAL B O 1
ATOM 2086 N N . ALA B 1 85 ? 6.094 4.57 11.688 1 98.75 85 ALA B N 1
ATOM 2087 C CA . ALA B 1 85 ? 6.129 3.146 12.023 1 98.75 85 ALA B CA 1
ATOM 2088 C C . ALA B 1 85 ? 7.34 2.816 12.891 1 98.75 85 ALA B C 1
ATOM 2090 O O . ALA B 1 85 ? 8.375 3.48 12.797 1 98.75 85 ALA B O 1
ATOM 2091 N N . ASP B 1 86 ? 7.172 1.868 13.734 1 98.19 86 ASP B N 1
ATOM 2092 C CA . ASP B 1 86 ? 8.258 1.267 14.5 1 98.19 86 ASP B CA 1
ATOM 2093 C C . ASP B 1 86 ? 8.891 0.104 13.734 1 98.19 86 ASP B C 1
ATOM 2095 O O . ASP B 1 86 ? 8.289 -0.962 13.609 1 98.19 86 ASP B O 1
ATOM 2099 N N . PRO B 1 87 ? 10.148 0.28 13.281 1 97.81 87 PRO B N 1
ATOM 2100 C CA . PRO B 1 87 ? 10.773 -0.789 12.5 1 97.81 87 PRO B CA 1
ATOM 2101 C C . PRO B 1 87 ? 10.844 -2.113 13.258 1 97.81 87 PRO B C 1
ATOM 2103 O O . PRO B 1 87 ? 10.836 -3.182 12.648 1 97.81 87 PRO B O 1
ATOM 2106 N N . ASN B 1 88 ? 10.844 -2.082 14.547 1 97 88 ASN B N 1
ATOM 2107 C CA . ASN B 1 88 ? 11.008 -3.287 15.352 1 97 88 ASN B CA 1
ATOM 2108 C C . ASN B 1 88 ? 9.688 -4.043 15.5 1 97 88 ASN B C 1
ATOM 2110 O O . ASN B 1 88 ? 9.672 -5.199 15.93 1 97 88 ASN B O 1
ATOM 2114 N N . ALA B 1 89 ? 8.633 -3.402 15.117 1 96.75 89 ALA B N 1
ATOM 2115 C CA . ALA B 1 89 ? 7.312 -4.004 15.305 1 96.75 89 ALA B CA 1
ATOM 2116 C C . ALA B 1 89 ? 6.848 -4.703 14.031 1 96.75 89 ALA B C 1
ATOM 2118 O O . ALA B 1 89 ? 5.707 -5.164 13.945 1 96.75 89 ALA B O 1
ATOM 2119 N N . SER B 1 90 ? 7.676 -4.801 13 1 96.94 90 SER B N 1
ATOM 2120 C CA . SER B 1 90 ? 7.387 -5.492 11.75 1 96.94 90 SER B CA 1
ATOM 2121 C C . SER B 1 90 ? 8.469 -6.504 11.406 1 96.94 90 SER B C 1
ATOM 2123 O O . SER B 1 90 ? 9.367 -6.754 12.219 1 96.94 90 SER B O 1
ATOM 2125 N N . GLY B 1 91 ? 8.289 -7.121 10.273 1 95.38 91 GLY B N 1
ATOM 2126 C CA . GLY B 1 91 ? 9.266 -8.117 9.867 1 95.38 91 GLY B CA 1
ATOM 2127 C C . GLY B 1 91 ? 10.414 -7.543 9.055 1 95.38 91 GLY B C 1
ATOM 2128 O O . GLY B 1 91 ? 10.297 -6.445 8.5 1 95.38 91 GLY B O 1
ATOM 2129 N N . GLU B 1 92 ? 11.555 -8.211 9.156 1 97.25 92 GLU B N 1
ATOM 2130 C CA . GLU B 1 92 ? 12.703 -8 8.273 1 97.25 92 GLU B CA 1
ATOM 2131 C C . GLU B 1 92 ? 13.141 -9.312 7.617 1 97.25 92 GLU B C 1
ATOM 2133 O O . GLU B 1 92 ? 13.43 -10.289 8.312 1 97.25 92 GLU B O 1
ATOM 2138 N N . VAL B 1 93 ? 13.07 -9.312 6.316 1 97.38 93 VAL B N 1
ATOM 2139 C CA . VAL B 1 93 ? 13.438 -10.516 5.57 1 97.38 93 VAL B CA 1
ATOM 2140 C C . VAL B 1 93 ? 14.516 -10.172 4.543 1 97.38 93 VAL B C 1
ATOM 2142 O O . VAL B 1 93 ? 14.297 -9.336 3.66 1 97.38 93 VAL B O 1
ATOM 2145 N N . GLU B 1 94 ? 15.711 -10.812 4.66 1 96 94 GLU B N 1
ATOM 2146 C CA . GLU B 1 94 ? 16.797 -10.609 3.707 1 96 94 GLU B CA 1
ATOM 2147 C C . GLU B 1 94 ? 17.078 -9.125 3.502 1 96 94 GLU B C 1
ATOM 2149 O O . GLU B 1 94 ? 17.125 -8.648 2.365 1 96 94 GLU B O 1
ATOM 2154 N N . ASN B 1 95 ? 17.156 -8.312 4.531 1 95.5 95 ASN B N 1
ATOM 2155 C CA . ASN B 1 95 ? 17.547 -6.91 4.594 1 95.5 95 ASN B CA 1
ATOM 2156 C C . ASN B 1 95 ? 16.453 -6 4.043 1 95.5 95 ASN B C 1
ATOM 2158 O O . ASN B 1 95 ? 16.719 -4.848 3.689 1 95.5 95 ASN B O 1
ATOM 2162 N N . LYS B 1 96 ? 15.305 -6.547 3.816 1 98.25 96 LYS B N 1
ATOM 2163 C CA . LYS B 1 96 ? 14.141 -5.73 3.5 1 98.25 96 LYS B CA 1
ATOM 2164 C C . LYS B 1 96 ? 13.328 -5.422 4.754 1 98.25 96 LYS B C 1
ATOM 2166 O O . LYS B 1 96 ? 12.914 -6.336 5.473 1 98.25 96 LYS B O 1
ATOM 2171 N N . GLU B 1 97 ? 13.094 -4.176 5.031 1 98.44 97 GLU B N 1
ATOM 2172 C CA . GLU B 1 97 ? 12.367 -3.764 6.227 1 98.44 97 GLU B CA 1
ATOM 2173 C C . GLU B 1 97 ? 10.883 -3.568 5.934 1 98.44 97 GLU B C 1
ATOM 2175 O O . GLU B 1 97 ? 10.492 -2.57 5.324 1 98.44 97 GLU B O 1
ATOM 2180 N N . TYR B 1 98 ? 10.016 -4.328 6.488 1 98.62 98 TYR B N 1
ATOM 2181 C CA . TYR B 1 98 ? 8.641 -4.441 6.023 1 98.62 98 TYR B CA 1
ATOM 2182 C C . TYR B 1 98 ? 7.734 -3.457 6.75 1 98.62 98 TYR B C 1
ATOM 2184 O O . TYR B 1 98 ? 6.562 -3.301 6.395 1 98.62 98 TYR B O 1
ATOM 2192 N N . TYR B 1 99 ? 8.266 -2.713 7.781 1 98.75 99 TYR B N 1
ATOM 2193 C CA . TYR B 1 99 ? 7.477 -1.606 8.305 1 98.75 99 TYR B CA 1
ATOM 2194 C C . TYR B 1 99 ? 7.113 -0.621 7.199 1 98.75 99 TYR B C 1
ATOM 2196 O O . TYR B 1 99 ? 6.059 0.015 7.25 1 98.75 99 TYR B O 1
ATOM 2204 N N . LEU B 1 100 ? 7.961 -0.515 6.156 1 98.88 100 LEU B N 1
ATOM 2205 C CA . LEU B 1 100 ? 7.68 0.333 5.004 1 98.88 100 LEU B CA 1
ATOM 2206 C C . LEU B 1 100 ? 6.492 -0.201 4.211 1 98.88 100 LEU B C 1
ATOM 2208 O O . LEU B 1 100 ? 5.629 0.569 3.783 1 98.88 100 LEU B O 1
ATOM 2212 N N . VAL B 1 101 ? 6.422 -1.505 4.066 1 98.88 101 VAL B N 1
ATOM 2213 C CA . VAL B 1 101 ? 5.336 -2.16 3.346 1 98.88 101 VAL B CA 1
ATOM 2214 C C . VAL B 1 101 ? 4.035 -2.027 4.137 1 98.88 101 VAL B C 1
ATOM 2216 O O . VAL B 1 101 ? 3.008 -1.614 3.594 1 98.88 101 VAL B O 1
ATOM 2219 N N . ASP B 1 102 ? 4.102 -2.295 5.453 1 98.75 102 ASP B N 1
ATOM 2220 C CA . ASP B 1 102 ? 2.934 -2.148 6.316 1 98.75 102 ASP B CA 1
ATOM 2221 C C . ASP B 1 102 ? 2.359 -0.735 6.23 1 98.75 102 ASP B C 1
ATOM 2223 O O . ASP B 1 102 ? 1.148 -0.559 6.086 1 98.75 102 ASP B O 1
ATOM 2227 N N . SER B 1 103 ? 3.205 0.235 6.344 1 98.88 103 SER B N 1
ATOM 2228 C CA . SER B 1 103 ? 2.809 1.64 6.316 1 98.88 103 SER B CA 1
ATOM 2229 C C . SER B 1 103 ? 2.203 2.016 4.969 1 98.88 103 SER B C 1
ATOM 2231 O O . SER B 1 103 ? 1.214 2.748 4.91 1 98.88 103 SER B O 1
ATOM 2233 N N . ALA B 1 104 ? 2.838 1.537 3.895 1 98.88 104 ALA B N 1
ATOM 2234 C CA . ALA B 1 104 ? 2.379 1.849 2.543 1 98.88 104 ALA B CA 1
ATOM 2235 C C . ALA B 1 104 ? 0.973 1.309 2.303 1 98.88 104 ALA B C 1
ATOM 2237 O O . ALA B 1 104 ? 0.126 1.996 1.728 1 98.88 104 ALA B O 1
ATOM 2238 N N . ILE B 1 105 ? 0.749 0.074 2.711 1 98.88 105 ILE B N 1
ATOM 2239 C CA . ILE B 1 105 ? -0.565 -0.539 2.553 1 98.88 105 ILE B CA 1
ATOM 2240 C C . ILE B 1 105 ? -1.612 0.286 3.295 1 98.88 105 ILE B C 1
ATOM 2242 O O . ILE B 1 105 ? -2.643 0.653 2.725 1 98.88 105 ILE B O 1
ATOM 2246 N N . ALA B 1 106 ? -1.341 0.623 4.531 1 98.81 106 ALA B N 1
ATOM 2247 C CA . ALA B 1 106 ? -2.281 1.377 5.355 1 98.81 106 ALA B CA 1
ATOM 2248 C C . ALA B 1 106 ? -2.555 2.754 4.758 1 98.81 106 ALA B C 1
ATOM 2250 O O . ALA B 1 106 ? -3.709 3.178 4.66 1 98.81 106 ALA B O 1
ATOM 2251 N N . MET B 1 107 ? -1.507 3.439 4.363 1 98.88 107 MET B N 1
ATOM 2252 C CA . MET B 1 107 ? -1.65 4.773 3.787 1 98.88 107 MET B CA 1
ATOM 2253 C C . MET B 1 107 ? -2.422 4.719 2.473 1 98.88 107 MET B C 1
ATOM 2255 O O . MET B 1 107 ? -3.211 5.617 2.174 1 98.88 107 MET B O 1
ATOM 2259 N N . GLU B 1 108 ? -2.18 3.701 1.696 1 98.88 108 GLU B N 1
ATOM 2260 C CA . GLU B 1 108 ? -2.896 3.627 0.426 1 98.88 108 GLU B CA 1
ATOM 2261 C C . GLU B 1 108 ? -4.379 3.328 0.645 1 98.88 108 GLU B C 1
ATOM 2263 O O . GLU B 1 108 ? -5.23 3.809 -0.106 1 98.88 108 GLU B O 1
ATOM 2268 N N . HIS B 1 109 ? -4.727 2.488 1.678 1 98.94 109 HIS B N 1
ATOM 2269 C CA . HIS B 1 109 ? -6.129 2.371 2.072 1 98.94 109 HIS B CA 1
ATOM 2270 C C . HIS B 1 109 ? -6.73 3.738 2.375 1 98.94 109 HIS B C 1
ATOM 2272 O O . HIS B 1 109 ? -7.844 4.043 1.935 1 98.94 109 HIS B O 1
ATOM 2278 N N . PHE B 1 110 ? -6.012 4.555 3.096 1 98.94 110 PHE B N 1
ATOM 2279 C CA . PHE B 1 110 ? -6.449 5.898 3.463 1 98.94 110 PHE B CA 1
ATOM 2280 C C . PHE B 1 110 ? -6.602 6.773 2.227 1 98.94 110 PHE B C 1
ATOM 2282 O O . PHE B 1 110 ? -7.629 7.434 2.049 1 98.94 110 PHE B O 1
ATOM 2289 N N . VAL B 1 111 ? -5.648 6.75 1.346 1 98.94 111 VAL B N 1
ATOM 2290 C CA . VAL B 1 111 ? -5.598 7.57 0.141 1 98.94 111 VAL B CA 1
ATOM 2291 C C . VAL B 1 111 ? -6.746 7.191 -0.793 1 98.94 111 VAL B C 1
ATOM 2293 O O . VAL B 1 111 ? -7.453 8.062 -1.301 1 98.94 111 VAL B O 1
ATOM 2296 N N . LEU B 1 112 ? -6.93 5.906 -1.012 1 98.94 112 LEU B N 1
ATOM 2297 C CA . LEU B 1 112 ? -8.031 5.457 -1.856 1 98.94 112 LEU B CA 1
ATOM 2298 C C . LEU B 1 112 ? -9.375 5.828 -1.238 1 98.94 112 LEU B C 1
ATOM 2300 O O . LEU B 1 112 ? -10.305 6.223 -1.95 1 98.94 112 LEU B O 1
ATOM 2304 N N . SER B 1 113 ? -9.508 5.699 0.076 1 98.94 113 SER B N 1
ATOM 2305 C CA . SER B 1 113 ? -10.742 6.086 0.753 1 98.94 113 SER B CA 1
ATOM 2306 C C . SER B 1 113 ? -11 7.582 0.612 1 98.94 113 SER B C 1
ATOM 2308 O O . SER B 1 113 ? -12.156 8.008 0.484 1 98.94 113 SER B O 1
ATOM 2310 N N . ALA B 1 114 ? -9.945 8.391 0.671 1 98.94 114 ALA B N 1
ATOM 2311 C CA . ALA B 1 114 ? -10.094 9.828 0.438 1 98.94 114 ALA B CA 1
ATOM 2312 C C . ALA B 1 114 ? -10.688 10.102 -0.939 1 98.94 114 ALA B C 1
ATOM 2314 O O . ALA B 1 114 ? -11.602 10.922 -1.075 1 98.94 114 ALA B O 1
ATOM 2315 N N . THR B 1 115 ? -10.188 9.438 -1.941 1 98.75 115 THR B N 1
ATOM 2316 C CA . THR B 1 115 ? -10.742 9.562 -3.285 1 98.75 115 THR B CA 1
ATOM 2317 C C . THR B 1 115 ? -12.219 9.188 -3.303 1 98.75 115 THR B C 1
ATOM 2319 O O . THR B 1 115 ? -13.039 9.891 -3.887 1 98.75 115 THR B O 1
ATOM 2322 N N . ASN B 1 116 ? -12.5 8.031 -2.641 1 98.88 116 ASN B N 1
ATOM 2323 C CA . ASN B 1 116 ? -13.883 7.582 -2.537 1 98.88 116 ASN B CA 1
ATOM 2324 C C . ASN B 1 116 ? -14.781 8.656 -1.927 1 98.88 116 ASN B C 1
ATOM 2326 O O . ASN B 1 116 ? -15.938 8.805 -2.318 1 98.88 116 ASN B O 1
ATOM 2330 N N . GLU B 1 117 ? -14.266 9.43 -1.004 1 98.81 117 GLU B N 1
ATOM 2331 C CA . GLU B 1 117 ? -15.016 10.445 -0.262 1 98.81 117 GLU B CA 1
ATOM 2332 C C . GLU B 1 117 ? -15.016 11.781 -0.997 1 98.81 117 GLU B C 1
ATOM 2334 O O . GLU B 1 117 ? -15.594 12.758 -0.517 1 98.81 117 GLU B O 1
ATOM 2339 N N . GLY B 1 118 ? -14.312 11.859 -2.123 1 98.19 118 GLY B N 1
ATOM 2340 C CA . GLY B 1 118 ? -14.281 13.07 -2.93 1 98.19 118 GLY B CA 1
ATOM 2341 C C . GLY B 1 118 ? -13.141 14 -2.572 1 98.19 118 GLY B C 1
ATOM 2342 O O . GLY B 1 118 ? -13.156 15.18 -2.938 1 98.19 118 GLY B O 1
ATOM 2343 N N . TYR B 1 119 ? -12.203 13.539 -1.811 1 98.75 119 TYR B N 1
ATOM 2344 C CA . TYR B 1 119 ? -11.039 14.344 -1.431 1 98.75 119 TYR B CA 1
ATOM 2345 C C . TYR B 1 119 ? -9.836 14.008 -2.303 1 98.75 119 TYR B C 1
ATOM 2347 O O . TYR B 1 119 ? -9.766 12.922 -2.887 1 98.75 119 TYR B O 1
ATOM 2355 N N . GLY B 1 120 ? -8.914 14.992 -2.436 1 98.38 120 GLY B N 1
ATOM 2356 C CA . GLY B 1 120 ? -7.613 14.781 -3.053 1 98.38 120 GLY B CA 1
ATOM 2357 C C . GLY B 1 120 ? -6.508 14.531 -2.045 1 98.38 120 GLY B C 1
ATOM 2358 O O . GLY B 1 120 ? -6.637 14.891 -0.873 1 98.38 120 GLY B O 1
ATOM 2359 N N . THR B 1 121 ? -5.531 13.891 -2.473 1 98.56 121 THR B N 1
ATOM 2360 C CA . THR B 1 121 ? -4.332 13.594 -1.695 1 98.56 121 THR B CA 1
ATOM 2361 C C . THR B 1 121 ? -3.092 13.602 -2.586 1 98.56 121 THR B C 1
ATOM 2363 O O . THR B 1 121 ? -3.203 13.719 -3.809 1 98.56 121 THR B O 1
ATOM 2366 N N . CYS B 1 122 ? -1.942 13.508 -1.953 1 97.81 122 CYS B N 1
ATOM 2367 C CA . CYS B 1 122 ? -0.669 13.32 -2.641 1 97.81 122 CYS B CA 1
ATOM 2368 C C . CYS B 1 122 ? 0.348 12.641 -1.729 1 97.81 122 CYS B C 1
ATOM 2370 O O . CYS B 1 122 ? 0.598 13.109 -0.616 1 97.81 122 CYS B O 1
ATOM 2372 N N . TRP B 1 123 ? 0.929 11.555 -2.24 1 98.06 123 TRP B N 1
ATOM 2373 C CA . TRP B 1 123 ? 2.027 10.93 -1.514 1 98.06 123 TRP B CA 1
ATOM 2374 C C . TRP B 1 123 ? 3.246 11.844 -1.474 1 98.06 123 TRP B C 1
ATOM 2376 O O . TRP B 1 123 ? 3.682 12.359 -2.508 1 98.06 123 TRP B O 1
ATOM 2386 N N . ILE B 1 124 ? 3.779 12.117 -0.312 1 98 124 ILE B N 1
ATOM 2387 C CA . ILE B 1 124 ? 5.008 12.883 -0.127 1 98 124 ILE B CA 1
ATOM 2388 C C . ILE B 1 124 ? 5.941 12.133 0.819 1 98 124 ILE B C 1
ATOM 2390 O O . ILE B 1 124 ? 5.617 11.93 1.991 1 98 124 ILE B O 1
ATOM 2394 N N . ALA B 1 125 ? 7.125 11.727 0.282 1 97.81 125 ALA B N 1
ATOM 2395 C CA . ALA B 1 125 ? 8.023 10.914 1.093 1 97.81 125 ALA B CA 1
ATOM 2396 C C . ALA B 1 125 ? 9.414 11.547 1.172 1 97.81 125 ALA B C 1
ATOM 2398 O O . ALA B 1 125 ? 10.234 11.156 2.01 1 97.81 125 ALA B O 1
ATOM 2399 N N . ALA B 1 126 ? 9.742 12.469 0.304 1 97.56 126 ALA B N 1
ATOM 2400 C CA . ALA B 1 126 ? 10.992 13.219 0.398 1 97.56 126 ALA B CA 1
ATOM 2401 C C . ALA B 1 126 ? 10.922 14.258 1.516 1 97.56 126 ALA B C 1
ATOM 2403 O O . ALA B 1 126 ? 10.719 15.445 1.257 1 97.56 126 ALA B O 1
ATOM 2404 N N . ILE B 1 127 ? 11.141 13.812 2.705 1 98 127 ILE B N 1
ATOM 2405 C CA . ILE B 1 127 ? 10.906 14.648 3.877 1 98 127 ILE B CA 1
ATOM 2406 C C . ILE B 1 127 ? 12.055 14.492 4.867 1 98 127 ILE B C 1
ATOM 2408 O O . ILE B 1 127 ? 12.688 13.438 4.934 1 98 127 ILE B O 1
ATOM 2412 N N . ASP B 1 128 ? 12.32 15.531 5.617 1 98.06 128 ASP B N 1
ATOM 2413 C CA . ASP B 1 128 ? 13.211 15.492 6.766 1 98.06 128 ASP B CA 1
ATOM 2414 C C . ASP B 1 128 ? 12.5 14.961 8.008 1 98.06 128 ASP B C 1
ATOM 2416 O O . ASP B 1 128 ? 11.703 15.68 8.625 1 98.06 128 ASP B O 1
ATOM 2420 N N . GLU B 1 129 ? 12.82 13.766 8.367 1 97.75 129 GLU B N 1
ATOM 2421 C CA . GLU B 1 129 ? 12.102 13.055 9.43 1 97.75 129 GLU B CA 1
ATOM 2422 C C . GLU B 1 129 ? 12.234 13.789 10.758 1 97.75 129 GLU B C 1
ATOM 2424 O O . GLU B 1 129 ? 11.281 13.836 11.547 1 97.75 129 GLU B O 1
ATOM 2429 N N . ASP B 1 130 ? 13.383 14.336 11.062 1 97.94 130 ASP B N 1
ATOM 2430 C CA . ASP B 1 130 ? 13.641 14.977 12.352 1 97.94 130 ASP B CA 1
ATOM 2431 C C . ASP B 1 130 ? 12.734 16.188 12.547 1 97.94 130 ASP B C 1
ATOM 2433 O O . ASP B 1 130 ? 12.25 16.438 13.656 1 97.94 130 ASP B O 1
ATOM 2437 N N . ILE B 1 131 ? 12.523 16.953 11.508 1 98.44 131 ILE B N 1
ATOM 2438 C CA . ILE B 1 131 ? 11.664 18.125 11.586 1 98.44 131 ILE B CA 1
ATOM 2439 C C . ILE B 1 131 ? 10.234 17.703 11.938 1 98.44 131 ILE B C 1
ATOM 2441 O O . ILE B 1 131 ? 9.594 18.297 12.805 1 98.44 131 ILE B O 1
ATOM 2445 N N . ILE B 1 132 ? 9.734 16.641 11.352 1 98.75 132 ILE B N 1
ATOM 2446 C CA . ILE B 1 132 ? 8.383 16.172 11.594 1 98.75 132 ILE B CA 1
ATOM 2447 C C . ILE B 1 132 ? 8.281 15.617 13.016 1 98.75 132 ILE B C 1
ATOM 2449 O O . ILE B 1 132 ? 7.324 15.914 13.734 1 98.75 132 ILE B O 1
ATOM 2453 N N . LYS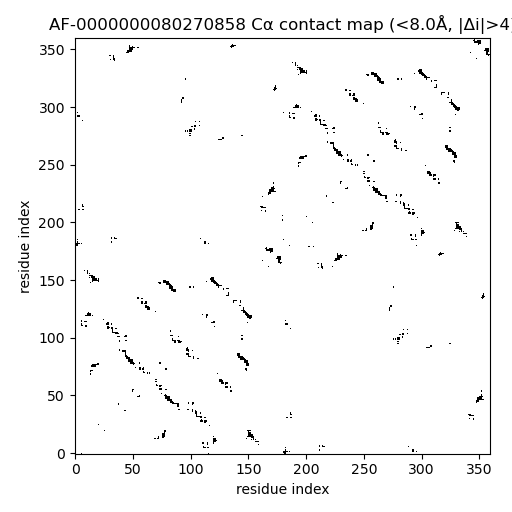 B 1 133 ? 9.266 14.812 13.406 1 98.62 133 LYS B N 1
ATOM 2454 C CA . LYS B 1 133 ? 9.242 14.211 14.742 1 98.62 133 LYS B CA 1
ATOM 2455 C C . LYS B 1 133 ? 9.211 15.289 15.828 1 98.62 133 LYS B C 1
ATOM 2457 O O . LYS B 1 133 ? 8.453 15.18 16.797 1 98.62 133 LYS B O 1
ATOM 2462 N N . LYS B 1 134 ? 10.023 16.25 15.625 1 98.25 134 LYS B N 1
ATOM 2463 C CA . LYS B 1 134 ? 10.055 17.359 16.594 1 98.25 134 LYS B CA 1
ATOM 2464 C C . LYS B 1 134 ? 8.727 18.109 16.609 1 98.25 134 LYS B C 1
ATOM 2466 O O . LYS B 1 134 ? 8.18 18.375 17.672 1 98.25 134 LYS B O 1
ATOM 2471 N N . ALA B 1 135 ? 8.203 18.406 15.453 1 98.5 135 ALA B N 1
ATOM 2472 C CA . ALA B 1 135 ? 6.98 19.203 15.328 1 98.5 135 ALA B CA 1
ATOM 2473 C C . ALA B 1 135 ? 5.797 18.5 15.984 1 98.5 135 ALA B C 1
ATOM 2475 O O . ALA B 1 135 ? 4.914 19.141 16.547 1 98.5 135 ALA B O 1
ATOM 2476 N N . LEU B 1 136 ? 5.828 17.172 15.938 1 98.75 136 LEU B N 1
ATOM 2477 C CA . LEU B 1 136 ? 4.633 16.438 16.344 1 98.75 136 LEU B CA 1
ATOM 2478 C C . LEU B 1 136 ? 4.91 15.586 17.578 1 98.75 136 LEU B C 1
ATOM 2480 O O . LEU B 1 136 ? 4.078 14.766 17.969 1 98.75 136 LEU B O 1
ATOM 2484 N N . SER B 1 137 ? 6.09 15.68 18.156 1 98.56 137 SER B N 1
ATOM 2485 C CA . SER B 1 137 ? 6.492 14.984 19.375 1 98.56 137 SER B CA 1
ATOM 2486 C C . SER B 1 137 ? 6.48 13.477 19.172 1 98.56 137 SER B C 1
ATOM 2488 O O . SER B 1 137 ? 5.992 12.734 20.031 1 98.56 137 SER B O 1
ATOM 2490 N N . ILE B 1 138 ? 6.914 13.047 18.062 1 98.62 138 ILE B N 1
ATOM 2491 C CA . ILE B 1 138 ? 6.965 11.625 17.75 1 98.62 138 ILE B CA 1
ATOM 2492 C C . ILE B 1 138 ? 8.18 10.992 18.422 1 98.62 138 ILE B C 1
ATOM 2494 O O . ILE B 1 138 ? 9.289 11.516 18.344 1 98.62 138 ILE B O 1
ATOM 2498 N N . PRO B 1 139 ? 8.008 9.844 19.062 1 98.19 139 PRO B N 1
ATOM 2499 C CA . PRO B 1 139 ? 9.133 9.172 19.703 1 98.19 139 PRO B CA 1
ATOM 2500 C C . PRO B 1 139 ? 10.234 8.797 18.719 1 98.19 139 PRO B C 1
ATOM 2502 O O . PRO B 1 139 ? 9.953 8.453 17.578 1 98.19 139 PRO B O 1
ATOM 2505 N N . GLN B 1 140 ? 11.469 8.703 19.141 1 97.06 140 GLN B N 1
ATOM 2506 C CA . GLN B 1 140 ? 12.648 8.547 18.297 1 97.06 140 GLN B CA 1
ATOM 2507 C C . GLN B 1 140 ? 12.688 7.152 17.672 1 97.06 140 GLN B C 1
ATOM 2509 O O . GLN B 1 140 ? 13.219 6.977 16.578 1 97.06 140 GLN B O 1
ATOM 2514 N N . ASN B 1 141 ? 12.117 6.203 18.312 1 97 141 ASN B N 1
ATOM 2515 C CA . ASN B 1 141 ? 12.156 4.836 17.797 1 97 141 ASN B CA 1
ATOM 2516 C C . ASN B 1 141 ? 11.219 4.66 16.609 1 97 141 ASN B C 1
ATOM 2518 O O . ASN B 1 141 ? 11.289 3.65 15.906 1 97 141 ASN B O 1
ATOM 2522 N N . TYR B 1 142 ? 10.336 5.586 16.375 1 98.25 142 TYR B N 1
ATOM 2523 C CA . TYR B 1 142 ? 9.492 5.551 15.188 1 98.25 142 TYR B CA 1
ATOM 2524 C C . TYR B 1 142 ? 10.172 6.234 14.008 1 98.25 142 TYR B C 1
ATOM 2526 O O . TYR B 1 142 ? 10.945 7.172 14.188 1 98.25 142 TYR B O 1
ATOM 2534 N N . LYS B 1 143 ? 9.922 5.738 12.852 1 98.75 143 LYS B N 1
ATOM 2535 C CA . LYS B 1 143 ? 10.32 6.367 11.594 1 98.75 143 LYS B CA 1
ATOM 2536 C C . LYS B 1 143 ? 9.125 7.02 10.906 1 98.75 143 LYS B C 1
ATOM 2538 O O . LYS B 1 143 ? 8.016 6.48 10.93 1 98.75 143 LYS B O 1
ATOM 2543 N N . VAL B 1 144 ? 9.336 8.227 10.328 1 98.88 144 VAL B N 1
ATOM 2544 C CA . VAL B 1 144 ? 8.305 8.844 9.492 1 98.88 144 VAL B CA 1
ATOM 2545 C C . VAL B 1 144 ? 8.406 8.297 8.07 1 98.88 144 VAL B C 1
ATOM 2547 O O . VAL B 1 144 ? 9.391 8.531 7.371 1 98.88 144 VAL B O 1
ATOM 2550 N N . VAL B 1 145 ? 7.387 7.621 7.613 1 98.81 145 VAL B N 1
ATOM 2551 C CA . VAL B 1 145 ? 7.438 6.938 6.324 1 98.81 145 VAL B CA 1
ATOM 2552 C C . VAL B 1 145 ? 7.004 7.898 5.219 1 98.81 145 VAL B C 1
ATOM 2554 O O . VAL B 1 145 ? 7.656 7.988 4.176 1 98.81 145 VAL B O 1
ATOM 2557 N N . ALA B 1 146 ? 5.887 8.586 5.402 1 98.75 146 ALA B N 1
ATOM 2558 C CA . ALA B 1 146 ? 5.352 9.516 4.414 1 98.75 146 ALA B CA 1
ATOM 2559 C C . ALA B 1 146 ? 4.273 10.406 5.027 1 98.75 146 ALA B C 1
ATOM 2561 O O . ALA B 1 146 ? 3.826 10.164 6.152 1 98.75 146 ALA B O 1
ATOM 2562 N N . ILE B 1 147 ? 3.936 11.461 4.328 1 98.81 147 ILE B N 1
ATOM 2563 C CA . ILE B 1 147 ? 2.805 12.305 4.691 1 98.81 147 ILE B CA 1
ATOM 2564 C C . ILE B 1 147 ? 1.929 12.555 3.463 1 98.81 147 ILE B C 1
ATOM 2566 O O . ILE B 1 147 ? 2.361 12.328 2.328 1 98.81 147 ILE B O 1
ATOM 2570 N N . THR B 1 148 ? 0.719 12.914 3.658 1 98.88 148 THR B N 1
ATOM 2571 C CA . THR B 1 148 ? -0.171 13.273 2.561 1 98.88 148 THR B CA 1
ATOM 2572 C C . THR B 1 148 ? -1.112 14.398 2.973 1 98.88 148 THR B C 1
ATOM 2574 O O . THR B 1 148 ? -1.822 14.289 3.973 1 98.88 148 THR B O 1
ATOM 2577 N N . PRO B 1 149 ? -1.114 15.5 2.205 1 98.88 149 PRO B N 1
ATOM 2578 C CA . PRO B 1 149 ? -2.209 16.453 2.379 1 98.88 149 PRO B CA 1
ATOM 2579 C C . PRO B 1 149 ? -3.559 15.898 1.936 1 98.88 149 PRO B C 1
ATOM 2581 O O . PRO B 1 149 ? -3.611 15.016 1.076 1 98.88 149 PRO B O 1
ATOM 2584 N N . ILE B 1 150 ? -4.613 16.375 2.549 1 98.75 150 ILE B N 1
ATOM 2585 C CA . ILE B 1 150 ? -5.969 15.93 2.223 1 98.75 150 ILE B CA 1
ATOM 2586 C C . ILE B 1 150 ? -6.906 17.125 2.195 1 98.75 150 ILE B C 1
ATOM 2588 O O . ILE B 1 150 ? -6.859 17.984 3.082 1 98.75 150 ILE B O 1
ATOM 2592 N N . GLY B 1 151 ? -7.785 17.156 1.213 1 98.75 151 GLY B N 1
ATOM 2593 C CA . GLY B 1 151 ? -8.789 18.203 1.122 1 98.75 151 GLY B CA 1
ATOM 2594 C C . GLY B 1 151 ? -9.578 18.156 -0.175 1 98.75 151 GLY B C 1
ATOM 2595 O O . GLY B 1 151 ? -9.297 17.344 -1.053 1 98.75 151 GLY B O 1
ATOM 2596 N N . GLU B 1 152 ? -10.586 19.047 -0.2 1 98.69 152 GLU B N 1
ATOM 2597 C CA . GLU B 1 152 ? -11.289 19.219 -1.465 1 98.69 152 GLU B CA 1
ATOM 2598 C C . GLU B 1 152 ? -10.359 19.75 -2.547 1 98.69 152 GLU B C 1
ATOM 2600 O O . GLU B 1 152 ? -9.586 20.688 -2.299 1 98.69 152 GLU B O 1
ATOM 2605 N N . ILE B 1 153 ? -10.5 19.203 -3.705 1 97.94 153 ILE B N 1
ATOM 2606 C CA . ILE B 1 153 ? -9.586 19.469 -4.812 1 97.94 153 ILE B CA 1
ATOM 2607 C C . ILE B 1 153 ? -9.828 20.875 -5.359 1 97.94 153 ILE B C 1
ATOM 2609 O O . ILE B 1 153 ? -10.969 21.281 -5.574 1 97.94 153 ILE B O 1
ATOM 2613 N N . ALA B 1 154 ? -8.742 21.609 -5.582 1 97.62 154 ALA B N 1
ATOM 2614 C CA . ALA B 1 154 ? -8.828 22.953 -6.133 1 97.62 154 ALA B CA 1
ATOM 2615 C C . ALA B 1 154 ? -7.961 23.109 -7.379 1 97.62 154 ALA B C 1
ATOM 2617 O O . ALA B 1 154 ? -7.398 24.172 -7.633 1 97.62 154 ALA B O 1
ATOM 2618 N N . GLU B 1 155 ? -7.672 22.016 -8.031 1 95.06 155 GLU B N 1
ATOM 2619 C CA . GLU B 1 155 ? -6.934 22.016 -9.289 1 95.06 155 GLU B CA 1
ATOM 2620 C C . GLU B 1 155 ? -7.508 20.984 -10.266 1 95.06 155 GLU B C 1
ATOM 2622 O O . GLU B 1 155 ? -8.32 20.141 -9.875 1 95.06 155 GLU B O 1
ATOM 2627 N N . SER B 1 156 ? -7.195 21.25 -11.516 1 87.88 156 SER B N 1
ATOM 2628 C CA . SER B 1 156 ? -7.512 20.266 -12.539 1 87.88 156 SER B CA 1
ATOM 2629 C C . SER B 1 156 ? -6.262 19.516 -12.992 1 87.88 156 SER B C 1
ATOM 2631 O O . SER B 1 156 ? -5.266 20.141 -13.375 1 87.88 156 SER B O 1
ATOM 2633 N N . LYS B 1 157 ? -6.297 18.297 -12.719 1 85.25 157 LYS B N 1
ATOM 2634 C CA . LYS B 1 157 ? -5.156 17.469 -13.109 1 85.25 157 LYS B CA 1
ATOM 2635 C C . LYS B 1 157 ? -5.605 16.25 -13.891 1 85.25 157 LYS B C 1
ATOM 2637 O O . LYS B 1 157 ? -6.629 15.641 -13.562 1 85.25 157 LYS B O 1
ATOM 2642 N N . GLU B 1 158 ? -4.824 16.016 -15.039 1 79.44 158 GLU B N 1
ATOM 2643 C CA . GLU B 1 158 ? -5.082 14.781 -15.773 1 79.44 158 GLU B CA 1
ATOM 2644 C C . GLU B 1 158 ? -4.426 13.586 -15.086 1 79.44 158 GLU B C 1
ATOM 2646 O O . GLU B 1 158 ? -3.408 13.742 -14.406 1 79.44 158 GLU B O 1
ATOM 2651 N N . HIS B 1 159 ? -5.109 12.516 -15.25 1 77.94 159 HIS B N 1
ATOM 2652 C CA . HIS B 1 159 ? -4.5 11.289 -14.75 1 77.94 159 HIS B CA 1
ATOM 2653 C C . HIS B 1 159 ? -3.303 10.883 -15.602 1 77.94 159 HIS B C 1
ATOM 2655 O O . HIS B 1 159 ? -3.34 11.008 -16.828 1 77.94 159 HIS B O 1
ATOM 2661 N N . TYR B 1 160 ? -2.279 10.461 -14.891 1 78.69 160 TYR B N 1
ATOM 2662 C CA . TYR B 1 160 ? -1.218 9.82 -15.664 1 78.69 160 TYR B CA 1
ATOM 2663 C C . TYR B 1 160 ? -1.724 8.555 -16.344 1 78.69 160 TYR B C 1
ATOM 2665 O O . TYR B 1 160 ? -2.65 7.906 -15.844 1 78.69 160 TYR B O 1
ATOM 2673 N N . ASP B 1 161 ? -1.166 8.281 -17.453 1 83.88 161 ASP B N 1
ATOM 2674 C CA . ASP B 1 161 ? -1.492 7.008 -18.078 1 83.88 161 ASP B CA 1
ATOM 2675 C C . ASP B 1 161 ? -1.053 5.828 -17.219 1 83.88 161 ASP B C 1
ATOM 2677 O O . ASP B 1 161 ? -0.07 5.926 -16.484 1 83.88 161 ASP B O 1
ATOM 2681 N N . LYS B 1 162 ? -1.94 4.855 -17.266 1 85.44 162 LYS B N 1
ATOM 2682 C CA . LYS B 1 162 ? -1.492 3.635 -16.609 1 85.44 162 LYS B CA 1
ATOM 2683 C C . LYS B 1 162 ? -0.185 3.131 -17.219 1 85.44 162 LYS B C 1
ATOM 2685 O O . LYS B 1 162 ? 0.092 3.365 -18.391 1 85.44 162 LYS B O 1
ATOM 2690 N N . LYS B 1 163 ? 0.581 2.395 -16.391 1 90.94 163 LYS B N 1
ATOM 2691 C CA . LYS B 1 163 ? 1.812 1.777 -16.875 1 90.94 163 LYS B CA 1
ATOM 2692 C C . LYS B 1 163 ? 1.514 0.722 -17.938 1 90.94 163 LYS B C 1
ATOM 2694 O O . LYS B 1 163 ? 0.477 0.057 -17.875 1 90.94 163 LYS B O 1
ATOM 2699 N N . ASP B 1 164 ? 2.422 0.569 -18.844 1 92 164 ASP B N 1
ATOM 2700 C CA . ASP B 1 164 ? 2.244 -0.395 -19.922 1 92 164 ASP B CA 1
ATOM 2701 C C . ASP B 1 164 ? 2.359 -1.827 -19.406 1 92 164 ASP B C 1
ATOM 2703 O O . ASP B 1 164 ? 3.439 -2.262 -19.016 1 92 164 ASP B O 1
ATOM 2707 N N . VAL B 1 165 ? 1.337 -2.527 -19.562 1 95.12 165 VAL B N 1
ATOM 2708 C CA . VAL B 1 165 ? 1.27 -3.893 -19.047 1 95.12 165 VAL B CA 1
ATOM 2709 C C . VAL B 1 165 ? 2.393 -4.727 -19.656 1 95.12 165 VAL B C 1
ATOM 2711 O O . VAL B 1 165 ? 3.047 -5.508 -18.953 1 95.12 165 VAL B O 1
ATOM 2714 N N . LYS B 1 166 ? 2.727 -4.508 -20.891 1 93.88 166 LYS B N 1
ATOM 2715 C CA . LYS B 1 166 ? 3.709 -5.324 -21.594 1 93.88 166 LYS B CA 1
ATOM 2716 C C . LYS B 1 166 ? 5.113 -5.098 -21.047 1 93.88 166 LYS B C 1
ATOM 2718 O O . LYS B 1 166 ? 5.992 -5.949 -21.188 1 93.88 166 LYS B O 1
ATOM 2723 N N . GLU B 1 167 ? 5.312 -3.979 -20.438 1 94.75 167 GLU B N 1
ATOM 2724 C CA . GLU B 1 167 ? 6.633 -3.641 -19.922 1 94.75 167 GLU B CA 1
ATOM 2725 C C . GLU B 1 167 ? 6.77 -4.062 -18.453 1 94.75 167 GLU B C 1
ATOM 2727 O O . GLU B 1 167 ? 7.879 -4.297 -17.969 1 94.75 167 GLU B O 1
ATOM 2732 N N . PHE B 1 168 ? 5.598 -4.27 -17.75 1 96.69 168 PHE B N 1
ATOM 2733 C CA . PHE B 1 168 ? 5.695 -4.355 -16.297 1 96.69 168 PHE B CA 1
ATOM 2734 C C . PHE B 1 168 ? 5.109 -5.668 -15.797 1 96.69 168 PHE B C 1
ATOM 2736 O O . PHE B 1 168 ? 5.258 -6.008 -14.625 1 96.69 168 PHE B O 1
ATOM 2743 N N . VAL B 1 169 ? 4.48 -6.426 -16.672 1 98.25 169 VAL B N 1
ATOM 2744 C CA . VAL B 1 169 ? 3.846 -7.668 -16.25 1 98.25 169 VAL B CA 1
ATOM 2745 C C . VAL B 1 169 ? 4.328 -8.82 -17.125 1 98.25 169 VAL B C 1
ATOM 2747 O O . VAL B 1 169 ? 4.395 -8.695 -18.344 1 98.25 169 VAL B O 1
ATOM 2750 N N . PHE B 1 170 ? 4.676 -9.922 -16.484 1 98.44 170 PHE B N 1
ATOM 2751 C CA . PHE B 1 170 ? 5.207 -11.102 -17.156 1 98.44 170 PHE B CA 1
ATOM 2752 C C . PHE B 1 170 ? 4.418 -12.352 -16.766 1 98.44 170 PHE B C 1
ATOM 2754 O O . PHE B 1 170 ? 3.801 -12.391 -15.703 1 98.44 170 PHE B O 1
ATOM 2761 N N . SER B 1 171 ? 4.441 -13.352 -17.672 1 97.81 171 SER B N 1
ATOM 2762 C CA . SER B 1 171 ? 3.736 -14.609 -17.453 1 97.81 171 SER B CA 1
ATOM 2763 C C . SER B 1 171 ? 4.711 -15.742 -17.156 1 97.81 171 SER B C 1
ATOM 2765 O O . SER B 1 171 ? 5.531 -16.094 -18 1 97.81 171 SER B O 1
ATOM 2767 N N . ASN B 1 172 ? 4.68 -16.219 -15.961 1 97.88 172 ASN B N 1
ATOM 2768 C CA . ASN B 1 172 ? 5.363 -17.406 -15.461 1 97.88 172 ASN B CA 1
ATOM 2769 C C . ASN B 1 172 ? 6.867 -17.172 -15.336 1 97.88 172 ASN B C 1
ATOM 2771 O O . ASN B 1 172 ? 7.473 -17.547 -14.32 1 97.88 172 ASN B O 1
ATOM 2775 N N . THR B 1 173 ? 7.457 -16.578 -16.344 1 96.69 173 THR B N 1
ATOM 2776 C CA . THR B 1 173 ? 8.883 -16.281 -16.266 1 96.69 173 THR B CA 1
ATOM 2777 C C . THR B 1 173 ? 9.172 -14.867 -16.781 1 96.69 173 THR B C 1
ATOM 2779 O O . THR B 1 173 ? 8.367 -14.289 -17.516 1 96.69 173 THR B O 1
ATOM 2782 N N . TRP B 1 174 ? 10.344 -14.289 -16.359 1 96 174 TRP B N 1
ATOM 2783 C CA . TRP B 1 174 ? 10.758 -12.922 -16.641 1 96 174 TRP B CA 1
ATOM 2784 C C . TRP B 1 174 ? 10.836 -12.68 -18.156 1 96 174 TRP B C 1
ATOM 2786 O O . TRP B 1 174 ? 10.625 -11.562 -18.625 1 96 174 TRP B O 1
ATOM 2796 N N . ASP B 1 175 ? 11.023 -13.664 -18.922 1 90.56 175 ASP B N 1
ATOM 2797 C CA . ASP B 1 175 ? 11.273 -13.492 -20.359 1 90.56 175 ASP B CA 1
ATOM 2798 C C . ASP B 1 175 ? 9.977 -13.562 -21.156 1 90.56 175 ASP B C 1
ATOM 2800 O O . ASP B 1 175 ? 9.984 -13.461 -22.375 1 90.56 175 ASP B O 1
ATOM 2804 N N . ASN B 1 176 ? 8.836 -13.617 -20.453 1 95.38 176 ASN B N 1
ATOM 2805 C CA . ASN B 1 176 ? 7.547 -13.758 -21.109 1 95.38 176 ASN B CA 1
ATOM 2806 C C . ASN B 1 176 ? 6.602 -12.609 -20.75 1 95.38 176 ASN B C 1
ATOM 2808 O O . ASN B 1 176 ? 5.766 -12.75 -19.859 1 95.38 176 ASN B O 1
ATOM 2812 N N . ALA B 1 177 ? 6.668 -11.562 -21.578 1 93.81 177 ALA B N 1
ATOM 2813 C CA . ALA B 1 177 ? 5.801 -10.414 -21.328 1 93.81 177 ALA B CA 1
ATOM 2814 C C . ALA B 1 177 ? 4.328 -10.812 -21.391 1 93.81 177 ALA B C 1
ATOM 2816 O O . ALA B 1 177 ? 3.934 -11.641 -22.219 1 93.81 177 ALA B O 1
ATOM 2817 N N . TYR B 1 178 ? 3.543 -10.25 -20.5 1 93 178 TYR B N 1
ATOM 2818 C CA . TYR B 1 178 ? 2.115 -10.547 -20.469 1 93 178 TYR B CA 1
ATOM 2819 C C . TYR B 1 178 ? 1.409 -9.945 -21.672 1 93 178 TYR B C 1
ATOM 2821 O O . TYR B 1 178 ? 1.507 -8.734 -21.922 1 93 178 TYR B O 1
ATOM 2829 N N . THR B 1 179 ? 0.754 -10.719 -22.594 1 83.44 179 THR B N 1
ATOM 2830 C CA . THR B 1 179 ? 0.12 -10.242 -23.812 1 83.44 179 THR B CA 1
ATOM 2831 C C . THR B 1 179 ? -1.341 -10.68 -23.875 1 83.44 179 THR B C 1
ATOM 2833 O O . THR B 1 179 ? -2.006 -10.516 -24.906 1 83.44 179 THR B O 1
ATOM 2836 N N . LYS B 1 180 ? -1.815 -11.172 -22.766 1 72.56 180 LYS B N 1
ATOM 2837 C CA . LYS B 1 180 ? -3.18 -11.688 -22.812 1 72.56 180 LYS B CA 1
ATOM 2838 C C . LYS B 1 180 ? -4.199 -10.586 -22.547 1 72.56 180 LYS B C 1
ATOM 2840 O O . LYS B 1 180 ? -3.898 -9.617 -21.828 1 72.56 180 LYS B O 1
#

Nearest PDB structures (foldseek):
  3g14-assembly1_B  TM=8.828E-01  e=2.373E-24  Clostridium novyi NT
  3g14-assembly1_A  TM=8.789E-01  e=1.484E-23  Clostridium novyi NT
  4dn2-assembly1_B  TM=9.502E-01  e=7.076E-20  Geobacter metallireducens GS-15
  4g8s-assembly1_A  TM=9.528E-01  e=1.431E-17  Geobacter sulfurreducens PCA
  4g8s-assembly1_B  TM=9.233E-01  e=5.907E-18  Geobacter sulfurreducens PCA

Solvent-accessible surface area (backbone atoms only — not comparable to full-atom values): 18162 Å² total; per-residue (Å²): 92,44,40,67,57,28,57,72,64,54,52,82,42,55,42,38,34,67,57,69,73,53,67,69,60,49,51,54,21,51,49,42,23,34,49,40,71,36,56,92,71,34,73,26,47,35,38,36,42,33,63,48,68,70,54,32,52,48,43,26,69,18,47,61,58,91,58,61,55,65,32,48,17,37,57,42,18,32,27,33,43,35,40,30,23,27,60,84,46,29,51,71,51,95,90,39,63,39,26,48,30,32,39,27,34,21,49,44,36,28,51,47,37,31,32,52,70,62,30,31,28,29,92,45,54,58,55,42,51,67,48,40,28,63,62,24,58,46,63,82,75,44,43,68,64,38,34,29,32,35,20,39,63,60,65,90,76,81,74,75,76,58,54,58,55,59,82,35,30,17,46,53,31,61,90,30,58,41,82,126,90,44,38,68,57,28,56,72,64,54,53,81,43,58,41,38,33,69,55,68,76,54,66,71,60,47,50,53,22,50,50,43,23,34,49,40,72,38,53,93,72,34,73,26,47,35,36,35,42,33,63,49,66,69,53,33,52,48,42,26,71,19,49,62,59,90,58,62,56,65,30,49,17,37,59,41,17,31,28,33,42,34,39,31,23,27,60,85,46,30,50,72,51,95,90,39,66,37,28,48,29,32,40,27,33,21,48,44,37,27,50,46,37,31,33,51,71,61,30,32,28,29,91,44,54,57,54,41,50,67,49,39,29,63,64,25,58,46,63,82,74,44,44,69,64,36,35,28,31,34,19,40,64,59,67,89,77,82,73,76,78,59,54,59,54,58,81,35,29,18,45,55,30,61,90,30,57,40,82,127

Sequence (360 aa):
MEFYDVVENRKSIKKFKSTPVNAEKLARMINAAMMSPSWKNKTSYKFILVDEKQELNQISKAIMNNDNSAAQSIIDAPMTAVVVADPNASGEVENKEYYLVDSAIAMEHFVLSATNEGYGTCWIAAIDEDIIKKALSIPQNYKVVAITPIGEIAESKEHYDKKDVKEFVFSNTWDNAYTKMEFYDVVENRKSIKKFKSTPVNAEKLARMINAAMMSPSWKNKTSYKFILVDEKQELNQISKAIMNNDNSAAQSIIDAPMTAVVVADPNASGEVENKEYYLVDSAIAMEHFVLSATNEGYGTCWIAAIDEDIIKKALSIPQNYKVVAITPIGEIAESKEHYDKKDVKEFVFSNTWDNAYTK

Organism: NCBI:txid1552

Secondary structure (DSSP, 8-state):
-BHHHHHHH--B---B--PPPPHHHHHHHHHHHHTS--GGG---EEEEEE--HHHHHHHHTTB--SSSHHHHHHHHSSEEEEEEE-GGGS-EETTEETHHHHHHHHHHHHHHHHHHTT-EE--B--B-HHHHHHHHT--TTSEEEEEEEEE-B-S--PPPPPPPHHHHEEESSTTSB---/-BHHHHHHH--B---B--PPPPHHHHHHHHHHHHTS--GGG---EEEEEE--HHHHHHHHTTB--SSTHHHHHHHHSSEEEEEEE-GGGS-EETTEETHHHHHHHHHHHHHHHHHHTT-EE--B--B-HHHHHHHHT--TTSEEEEEEEEE-B-S--PPPPPPPHHHHEEESSTTSB---

Radius of gyration: 19.37 Å; Cα contacts (8 Å, |Δi|>4): 811; chains: 2; bounding box: 38×52×47 Å

InterPro domains:
  IPR000415 Nitroreductase-like [G3DSA:3.40.109.10] (1-180)
  IPR000415 Nitroreductase-like [SSF55469] (1-176)
  IPR029479 Nitroreductase [PF00881] (8-65)
  IPR029479 Nitroreductase [PF00881] (69-151)

pLDDT: mean 96.52, std 4.31, range [72.31, 98.94]

Foldseek 3Di:
DDQVVLVQQADAFQAAAQDADDPVLLVVLLVLLVPFDAAVNQQFKDKDKDQDQQLLLQQLVFAPDPDSSNSVSSNRFRIKMWMKGQQVSHDDDPNDRCNLVSRVRSVVSSSSSLSVVQKHKHWGARGRFVSNCVSVVPDPSMTTGTMMGIHHGDDDDDDDDDDDQQVPPADPDPVGGDDD/DDLVVLVQQADAFQAAAQDADDPVLLVVLLVLLVPFDAAVNQQFKDKDKDQDQQLLLQQLVFAPDPDSSNSVSSNRFRIKMWMKGQQVSHDDDPNDGCNLVSRVRSVVSSSSSLSVVQKHKHWGARGRFVSNCVSVVPDPSMTTGTMMGIHHGDDDDDDDDDDDQQVPPADPDPVGGDDD